Protein AF-K1TX88-F1 (afdb_monomer)

Foldseek 3Di:
DVVCLVPPLVPAQEDEDAQWEADLLLAIDGDDDDVVVCPVSCVVRVNYQYAYEYENPQDQSSLCCLLVCPVNNVVSNLVNLLVVCVVCVSHLAYEYHYHNPAACVSQVSSLVSLQSSQCSRCVSPVRHFYEYEDEQAPDQRRGLVRRNSDDCVSCVVRGPYYDYPQFQNDDPPDPDDGRRDPVSD

InterPro domains:
  IPR001223 Glycoside hydrolase family 18, catalytic domain [PS51910] (1-185)
  IPR017853 Glycoside hydrolase superfamily [SSF51445] (35-183)

Nearest PDB structures (foldseek):
  5jh8-assembly1_A  TM=8.699E-01  e=7.190E-11  Chromobacterium violaceum ATCC 12472
  4s3j-assembly2_B  TM=8.509E-01  e=2.540E-09  Bacillus cereus ATCC 10876
  4mnm-assembly1_A  TM=8.011E-01  e=1.302E-05  Cycas revoluta
  6pal-assembly1_B  TM=6.497E-01  e=3.091E-03  Bacteroides uniformis
  6pal-assembly1_A  TM=6.497E-01  e=6.463E-03  Bacteroides uniformis

Solvent-accessible surface area (backbone atoms only — not comparable to full-atom values): 10004 Å² total; per-residue (Å²): 107,71,68,53,50,74,75,44,43,95,78,42,62,63,47,71,41,60,22,29,37,46,41,50,62,16,51,70,44,83,46,77,55,59,67,80,78,42,48,70,56,50,72,72,36,76,79,38,41,40,20,50,19,41,26,34,85,58,35,36,70,27,35,48,19,35,44,68,36,45,97,48,2,31,63,40,28,54,53,39,53,51,53,53,49,68,75,43,72,85,50,43,28,36,25,40,38,68,36,50,57,43,42,54,92,38,21,70,48,42,42,50,41,43,40,52,51,37,48,53,47,39,73,76,40,69,85,45,42,38,33,36,49,40,80,43,61,82,48,90,70,36,28,86,85,54,44,18,18,65,50,68,83,73,41,58,86,40,43,78,43,73,47,67,47,68,53,61,82,18,47,99,89,51,69,92,64,58,38,58,48,76,92,77,108

pLDDT: mean 95.98, std 3.73, range [79.81, 98.94]

Secondary structure (DSSP, 8-state):
-HHHHHHHGGG-SEEEEEEEEE-TTS-EEE-SS-HHHHHHHHHH-TTSEEEEEEE-TT-HHHHHHHHTTGGGHHHHHHHHHHHHHHH-TT--EEEEE-----SGGGHHHHHHHHHHHHHHHHHH-TTSEEEEEEE-BSSTT-BTTS-TT--HHHHGGG-SEEEEE---SS-TTSSS--SS-TTT-

Sequence (185 aa):
MYQALAAYGDRLSQVGLFSFKVSRTGIITESGVAISNMLTYINRWPHIKWLLTMSNDGTNSIFAALRDNTDGAQDTFLSEIVRIMEKYPWRDGIDIDLEKGDGYSTHAASTAMFRNIYNTVKDYDSSKLMNIRLPCMNSINGSVGGENWCIYGDLNAYCDTAAIMSYGMAWAGSAPGAVSPRDWL

Mean predicted aligned error: 2.94 Å

Organism: NCBI:txid408170

Structure (mmCIF, N/CA/C/O backbone):
data_AF-K1TX88-F1
#
_entry.id   AF-K1TX88-F1
#
loop_
_atom_site.group_PDB
_atom_site.id
_atom_site.type_symbol
_atom_site.label_atom_id
_atom_site.label_alt_id
_atom_site.label_comp_id
_atom_site.label_asym_id
_atom_site.label_entity_id
_atom_site.label_seq_id
_atom_site.pdbx_PDB_ins_code
_atom_site.Cartn_x
_atom_site.Cartn_y
_atom_site.Cartn_z
_atom_site.occupancy
_atom_site.B_iso_or_equiv
_atom_site.auth_seq_id
_atom_site.auth_comp_id
_atom_site.auth_asym_id
_atom_site.auth_atom_id
_atom_site.pdbx_PDB_model_num
ATOM 1 N N . MET A 1 1 ? -1.019 1.502 -18.424 1.00 84.00 1 MET A N 1
ATOM 2 C CA . MET A 1 1 ? -1.828 0.540 -17.640 1.00 84.00 1 MET A CA 1
ATOM 3 C C . MET A 1 1 ? -2.969 -0.071 -18.455 1.00 84.00 1 MET A C 1
ATOM 5 O O . MET A 1 1 ? -2.906 -1.262 -18.710 1.00 84.00 1 MET A O 1
ATOM 9 N N . TYR A 1 2 ? -3.959 0.698 -18.927 1.00 92.25 2 TYR A N 1
ATOM 10 C CA . TYR A 1 2 ? -5.132 0.163 -19.649 1.00 92.25 2 TYR A CA 1
ATOM 11 C C . TYR A 1 2 ? -4.797 -0.751 -20.841 1.00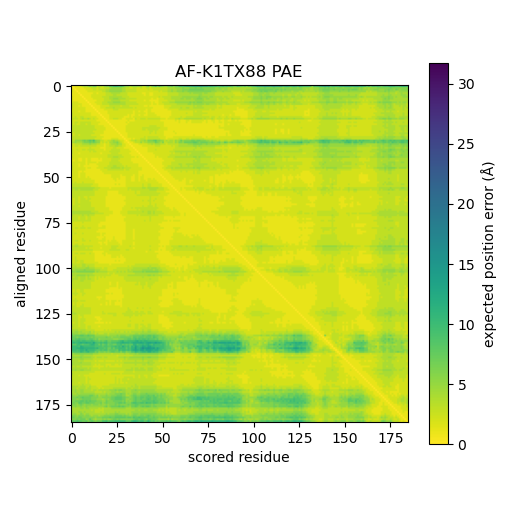 92.25 2 TYR A C 1
ATOM 13 O O . TYR A 1 2 ? -5.324 -1.852 -20.941 1.00 92.25 2 TYR A O 1
ATOM 21 N N . GLN A 1 3 ? -3.861 -0.339 -21.704 1.00 94.06 3 GLN A N 1
ATOM 22 C CA . GLN A 1 3 ? -3.401 -1.163 -22.831 1.00 94.06 3 GLN A CA 1
ATOM 23 C C . GLN A 1 3 ? -2.751 -2.477 -22.374 1.00 94.06 3 GLN A C 1
ATOM 25 O O . GLN A 1 3 ? -2.995 -3.521 -22.969 1.00 94.06 3 GLN A O 1
ATOM 30 N N . ALA A 1 4 ? -1.965 -2.441 -21.293 1.00 92.94 4 ALA A N 1
ATOM 31 C CA . ALA A 1 4 ? -1.333 -3.635 -20.740 1.00 92.94 4 ALA A CA 1
ATOM 32 C C . ALA A 1 4 ? -2.379 -4.601 -20.167 1.00 92.94 4 ALA A C 1
ATOM 34 O O . ALA A 1 4 ? -2.323 -5.789 -20.452 1.00 92.94 4 ALA A O 1
ATOM 35 N N . LEU A 1 5 ? -3.381 -4.093 -19.445 1.00 95.88 5 LEU A N 1
ATOM 36 C CA . LEU A 1 5 ? -4.495 -4.910 -18.957 1.00 95.88 5 LEU A CA 1
ATOM 37 C C . LEU A 1 5 ? -5.341 -5.476 -20.101 1.00 95.88 5 LEU A C 1
ATOM 39 O O . LEU A 1 5 ? -5.802 -6.608 -20.015 1.00 95.88 5 LEU A O 1
ATOM 43 N N . ALA A 1 6 ? -5.539 -4.726 -21.186 1.00 96.31 6 ALA A N 1
ATOM 44 C CA . ALA A 1 6 ? -6.260 -5.216 -22.358 1.00 96.31 6 ALA A CA 1
ATOM 45 C C . ALA A 1 6 ? -5.537 -6.386 -23.047 1.00 96.31 6 ALA A C 1
ATOM 47 O O . ALA A 1 6 ? -6.200 -7.310 -23.520 1.00 96.31 6 ALA A O 1
ATOM 48 N N . ALA A 1 7 ? -4.204 -6.315 -23.124 1.00 96.44 7 ALA A N 1
ATOM 49 C CA . ALA A 1 7 ? -3.375 -7.241 -23.891 1.00 96.44 7 ALA A CA 1
ATOM 50 C C . ALA A 1 7 ? -2.840 -8.431 -23.081 1.00 96.44 7 ALA A C 1
ATOM 52 O O . ALA A 1 7 ? -2.599 -9.481 -23.666 1.00 96.44 7 ALA A O 1
ATOM 53 N N . TYR A 1 8 ? -2.632 -8.261 -21.773 1.00 97.06 8 TYR A N 1
ATOM 54 C CA . TYR A 1 8 ? -1.860 -9.196 -20.945 1.00 97.06 8 TYR A CA 1
ATOM 55 C C . TYR A 1 8 ? -2.528 -9.543 -19.611 1.00 97.06 8 TYR A C 1
ATOM 57 O O . TYR A 1 8 ? -1.864 -10.069 -18.720 1.00 97.06 8 TYR A O 1
ATOM 65 N N . GLY A 1 9 ? -3.812 -9.217 -19.426 1.00 96.81 9 GLY A N 1
ATOM 66 C CA . GLY A 1 9 ? -4.506 -9.503 -18.168 1.00 96.81 9 GLY A CA 1
ATOM 67 C C . GLY A 1 9 ? -4.549 -10.993 -17.817 1.00 96.81 9 GLY A C 1
ATOM 68 O O . GLY A 1 9 ? -4.518 -11.323 -16.644 1.00 96.81 9 GLY A O 1
ATOM 69 N N . ASP A 1 10 ? -4.502 -11.882 -18.810 1.00 96.94 10 ASP A N 1
ATOM 70 C CA . ASP A 1 10 ? -4.367 -13.339 -18.658 1.00 96.94 10 ASP A CA 1
ATOM 71 C C . ASP A 1 10 ? -3.062 -13.791 -17.976 1.00 96.94 10 ASP A C 1
ATOM 73 O O . ASP A 1 10 ? -2.958 -14.935 -17.539 1.00 96.94 10 ASP A O 1
ATOM 77 N N . ARG A 1 11 ? -2.056 -12.912 -17.899 1.00 97.50 11 ARG A N 1
ATOM 78 C CA . ARG A 1 11 ? -0.732 -13.198 -17.322 1.00 97.50 11 ARG A CA 1
ATOM 79 C C . ARG A 1 11 ? -0.529 -12.587 -15.941 1.00 97.50 11 ARG A C 1
ATOM 81 O O . ARG A 1 11 ? 0.538 -12.763 -15.355 1.00 97.50 11 ARG A O 1
ATOM 88 N N . LEU A 1 12 ? -1.498 -11.821 -15.448 1.00 97.38 12 LEU A N 1
ATOM 89 C CA . LEU A 1 12 ? -1.408 -11.139 -14.163 1.00 97.38 12 LEU A CA 1
ATOM 90 C C . LEU A 1 12 ? -2.170 -11.947 -13.116 1.00 97.38 12 LEU A C 1
ATOM 92 O O . LEU A 1 12 ? -3.286 -12.387 -13.350 1.00 97.38 12 LEU A O 1
ATOM 96 N N . SER A 1 13 ? -1.576 -12.128 -11.942 1.00 97.19 13 SER A N 1
ATOM 97 C CA . SER A 1 13 ? -2.253 -12.754 -10.802 1.00 97.19 13 SER A CA 1
ATOM 98 C C . SER A 1 13 ? -2.821 -11.724 -9.831 1.00 97.19 13 SER A C 1
ATOM 100 O O . SER A 1 13 ? -3.806 -12.005 -9.157 1.00 97.19 13 SER A O 1
ATOM 102 N N . GLN A 1 14 ? -2.219 -10.534 -9.763 1.00 97.56 14 GLN A N 1
ATOM 103 C CA . GLN A 1 14 ? -2.582 -9.474 -8.828 1.00 97.56 14 GLN A CA 1
ATOM 104 C C . GLN A 1 14 ? -2.281 -8.093 -9.418 1.00 97.56 14 GLN A C 1
ATOM 106 O O . GLN A 1 14 ? -1.274 -7.912 -10.105 1.00 97.56 14 GLN A O 1
ATOM 111 N N . VAL A 1 15 ? -3.140 -7.113 -9.135 1.00 97.44 15 VAL A N 1
ATOM 112 C CA . VAL A 1 15 ? -2.972 -5.713 -9.544 1.00 97.44 15 VAL A CA 1
ATOM 113 C C . VAL A 1 15 ? -3.383 -4.786 -8.400 1.00 97.44 15 VAL A C 1
ATOM 115 O O . VAL A 1 15 ? -4.520 -4.838 -7.935 1.00 97.44 15 VAL A O 1
ATOM 118 N N . GLY A 1 16 ? -2.468 -3.906 -7.987 1.00 96.94 16 GLY A N 1
ATOM 119 C CA . GLY A 1 16 ? -2.765 -2.770 -7.112 1.00 96.94 16 GLY A CA 1
ATOM 120 C C . GLY A 1 16 ? -3.216 -1.552 -7.922 1.00 96.94 16 GLY A C 1
ATOM 121 O O . GLY A 1 16 ? -2.527 -1.124 -8.851 1.00 96.94 16 GLY A O 1
ATOM 122 N N . LEU A 1 17 ? -4.382 -1.002 -7.594 1.00 97.00 17 LEU A N 1
ATOM 123 C CA . LEU A 1 17 ? -4.939 0.193 -8.221 1.00 97.00 17 LEU A CA 1
ATOM 124 C C . LEU A 1 17 ? -4.592 1.427 -7.389 1.00 97.00 17 LEU A C 1
ATOM 126 O O . LEU A 1 17 ? -5.212 1.668 -6.355 1.00 97.00 17 LEU A O 1
ATOM 130 N N . PHE A 1 18 ? -3.628 2.222 -7.864 1.00 96.00 18 PHE A N 1
ATOM 131 C CA . PHE A 1 18 ? -3.286 3.542 -7.318 1.00 96.00 18 PHE A CA 1
ATOM 132 C C . PHE A 1 18 ? -4.422 4.542 -7.548 1.00 96.00 18 PHE A C 1
ATOM 134 O O . PHE A 1 18 ? -4.415 5.344 -8.488 1.00 96.00 18 PHE A O 1
ATOM 141 N N . SER A 1 19 ? -5.420 4.428 -6.683 1.00 95.69 19 SER A N 1
ATOM 142 C CA . SER A 1 19 ? -6.690 5.137 -6.763 1.00 95.69 19 SER A CA 1
ATOM 143 C C . SER A 1 19 ? -7.000 5.910 -5.489 1.00 95.69 19 SER A C 1
ATOM 145 O O . SER A 1 19 ? -7.995 6.625 -5.477 1.00 95.69 19 SER A O 1
ATOM 147 N N . PHE A 1 20 ? -6.201 5.788 -4.424 1.00 98.25 20 PHE A N 1
ATOM 148 C CA . PHE A 1 20 ? -6.493 6.417 -3.139 1.00 98.25 20 PHE A CA 1
ATOM 149 C C . PHE A 1 20 ? -5.274 7.111 -2.539 1.00 98.25 20 PHE A C 1
ATOM 151 O O . PHE A 1 20 ? -4.211 6.511 -2.379 1.00 98.25 20 PHE A O 1
ATOM 158 N N . LYS A 1 21 ? -5.467 8.377 -2.157 1.00 98.19 21 LYS A N 1
ATOM 159 C CA . LYS A 1 21 ? -4.483 9.182 -1.430 1.00 98.19 21 LYS A CA 1
ATOM 160 C C . LYS A 1 21 ? -4.916 9.379 0.010 1.00 98.19 21 LYS A C 1
ATOM 162 O O . LYS A 1 21 ? -6.082 9.691 0.268 1.00 98.19 21 LYS A O 1
ATOM 167 N N . VAL A 1 22 ? -3.962 9.234 0.918 1.00 98.62 22 VAL A N 1
ATOM 168 C CA . VAL A 1 22 ? -4.149 9.416 2.356 1.00 98.62 22 VAL A CA 1
ATOM 169 C C . VAL A 1 22 ? -3.703 10.820 2.748 1.00 98.62 22 VAL A C 1
ATOM 171 O O . VAL A 1 22 ? -2.616 11.264 2.381 1.00 98.62 22 VAL A O 1
ATOM 174 N N . SER A 1 23 ? -4.548 11.540 3.480 1.00 98.56 23 SER A N 1
ATOM 175 C CA . SER A 1 23 ? -4.197 12.845 4.039 1.00 98.56 23 SER A CA 1
ATOM 176 C C . SER A 1 23 ? -3.512 12.705 5.401 1.00 98.56 23 SER A C 1
ATOM 178 O O . SER A 1 23 ? -3.568 11.664 6.054 1.00 98.56 23 SER A O 1
ATOM 180 N N . ARG A 1 24 ? -2.930 13.803 5.898 1.00 98.56 24 ARG A N 1
ATOM 181 C CA . ARG A 1 24 ? -2.313 13.848 7.234 1.00 98.56 24 ARG A CA 1
ATOM 182 C C . ARG A 1 24 ? -3.302 13.577 8.375 1.00 98.56 24 ARG A C 1
ATOM 184 O O . ARG A 1 24 ? -2.881 13.168 9.445 1.00 98.56 24 ARG A O 1
ATOM 191 N N . THR A 1 25 ? -4.597 13.795 8.151 1.00 98.75 25 THR A N 1
ATOM 192 C CA . THR A 1 25 ? -5.659 13.526 9.132 1.00 98.75 25 THR A CA 1
ATOM 193 C C . THR A 1 25 ? -6.254 12.123 8.984 1.00 98.75 25 THR A C 1
ATOM 195 O O . THR A 1 25 ? -7.277 11.840 9.590 1.00 98.75 25 THR A O 1
ATOM 198 N N . GLY A 1 26 ? -5.679 11.266 8.131 1.00 98.75 26 GLY A N 1
ATOM 199 C CA . GLY A 1 26 ? -6.163 9.906 7.880 1.00 98.75 26 GLY A CA 1
ATOM 200 C C . GLY A 1 26 ? -7.310 9.783 6.879 1.00 98.75 26 GLY A C 1
ATOM 201 O O . GLY A 1 26 ? -7.734 8.672 6.584 1.00 98.75 26 GLY A O 1
ATOM 202 N N . ILE A 1 27 ? -7.800 10.888 6.309 1.00 98.81 27 ILE A N 1
ATOM 203 C CA . ILE A 1 27 ? -8.879 10.846 5.309 1.00 98.81 27 ILE A CA 1
ATOM 204 C C . ILE A 1 27 ? -8.360 10.209 4.018 1.00 98.81 27 ILE A C 1
ATOM 206 O O . ILE A 1 27 ? -7.282 10.573 3.539 1.00 98.81 27 ILE A O 1
ATOM 210 N N . ILE A 1 28 ? -9.156 9.319 3.417 1.00 98.62 28 ILE A N 1
ATOM 211 C CA . ILE A 1 28 ? -8.825 8.670 2.148 1.00 98.62 28 ILE A CA 1
ATOM 212 C C . ILE A 1 28 ? -9.687 9.250 1.025 1.00 98.62 28 ILE A C 1
ATOM 214 O O . ILE A 1 28 ? -10.908 9.077 0.982 1.00 98.62 28 ILE A O 1
ATOM 218 N N . THR A 1 29 ? -9.038 9.901 0.060 1.00 97.94 29 THR A N 1
ATOM 219 C CA . THR A 1 29 ? -9.708 10.459 -1.123 1.00 97.94 29 THR A CA 1
ATOM 220 C C . THR A 1 29 ? -9.371 9.649 -2.364 1.00 97.94 29 THR A C 1
ATOM 222 O O . THR A 1 29 ? -8.209 9.319 -2.598 1.00 97.94 29 THR A O 1
ATOM 225 N N . GLU A 1 30 ? -10.380 9.360 -3.187 1.00 96.69 30 GLU A N 1
ATOM 226 C CA . GLU A 1 30 ? -10.146 8.747 -4.492 1.00 96.69 30 GLU A CA 1
ATOM 227 C C . GLU A 1 30 ? -9.417 9.739 -5.410 1.00 96.69 30 GLU A C 1
ATOM 229 O O . GLU A 1 30 ? -9.910 10.831 -5.694 1.00 96.69 30 GLU A O 1
ATOM 234 N N . SER A 1 31 ? -8.213 9.378 -5.835 1.00 91.44 31 SER A N 1
ATOM 235 C CA . SER A 1 31 ? -7.325 10.189 -6.661 1.00 91.44 31 SER A CA 1
ATOM 236 C C . SER A 1 31 ? -6.367 9.279 -7.430 1.00 91.44 31 SER A C 1
ATOM 238 O O . SER A 1 31 ? -5.943 8.248 -6.920 1.00 91.44 31 SER A O 1
ATOM 240 N N . GLY A 1 32 ? -6.010 9.651 -8.660 1.00 88.62 32 GLY A N 1
ATOM 241 C CA . GLY A 1 32 ? -5.199 8.815 -9.548 1.00 88.62 32 GLY A CA 1
ATOM 242 C C . GLY A 1 32 ? -6.062 8.073 -10.564 1.00 88.62 32 GLY A C 1
ATOM 243 O O . GLY A 1 32 ? -6.821 8.695 -11.311 1.00 88.62 32 GLY A O 1
ATOM 244 N N . VAL A 1 33 ? -5.934 6.748 -10.636 1.00 90.50 33 VAL A N 1
ATOM 245 C CA . VAL A 1 33 ? -6.761 5.934 -11.536 1.00 90.50 33 VAL A CA 1
ATOM 246 C C . VAL A 1 33 ? -8.197 5.916 -11.015 1.00 90.50 33 VAL A C 1
ATOM 248 O O . VAL A 1 33 ? -8.460 5.357 -9.957 1.00 90.50 33 VAL A O 1
ATOM 251 N N . ALA A 1 34 ? -9.147 6.461 -11.773 1.00 93.81 34 ALA A N 1
ATOM 252 C CA . ALA A 1 34 ? -10.561 6.353 -11.418 1.00 93.81 34 ALA A CA 1
ATOM 253 C C . ALA A 1 34 ? -11.031 4.889 -11.480 1.00 93.81 34 ALA A C 1
ATOM 255 O O . ALA A 1 34 ? -10.860 4.228 -12.511 1.00 93.81 34 ALA A O 1
ATOM 256 N N . ILE A 1 35 ? -11.674 4.396 -10.416 1.00 95.56 35 ILE A N 1
ATOM 257 C CA . ILE A 1 35 ? -12.152 3.002 -10.355 1.00 95.56 35 ILE A CA 1
ATOM 258 C C . ILE A 1 35 ? -13.177 2.715 -11.458 1.00 95.56 35 ILE A C 1
ATOM 260 O O . ILE A 1 35 ? -13.179 1.631 -12.041 1.00 95.56 35 ILE A O 1
ATOM 264 N N . SER A 1 36 ? -13.999 3.703 -11.818 1.00 94.94 36 SER A N 1
ATOM 265 C CA . SER A 1 36 ? -14.976 3.595 -12.910 1.00 94.94 36 SER A CA 1
ATOM 266 C C . SER A 1 36 ? -14.340 3.194 -14.246 1.00 94.94 36 SER A C 1
ATOM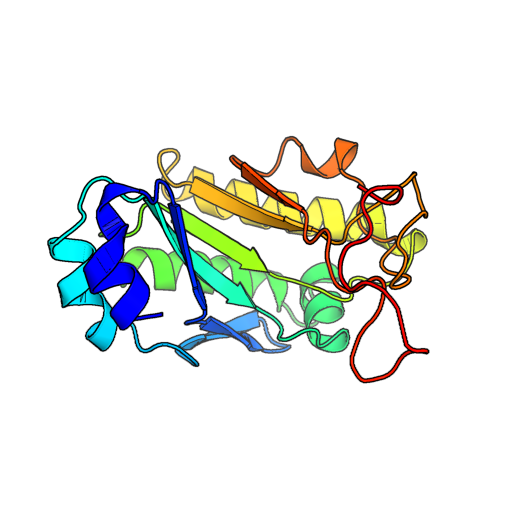 268 O O . SER A 1 36 ? -14.896 2.366 -14.965 1.00 94.94 36 SER A O 1
ATOM 270 N N . ASN A 1 37 ? -13.139 3.697 -14.548 1.00 94.69 37 ASN A N 1
ATOM 271 C CA . ASN A 1 37 ? -12.405 3.356 -15.770 1.00 94.69 37 ASN A CA 1
ATOM 272 C C . ASN A 1 37 ? -11.819 1.935 -15.735 1.00 94.69 37 ASN A C 1
ATOM 274 O O . ASN A 1 37 ? -11.433 1.396 -16.774 1.00 94.69 37 ASN A O 1
ATOM 278 N N . MET A 1 38 ? -11.738 1.328 -14.549 1.00 96.12 38 MET A N 1
ATOM 279 C CA . MET A 1 38 ? -11.171 -0.002 -14.342 1.00 96.12 38 MET A CA 1
ATOM 280 C C . MET A 1 38 ? -12.204 -1.123 -14.432 1.00 96.12 38 MET A C 1
ATOM 282 O O . MET A 1 38 ? -11.816 -2.261 -14.696 1.00 96.12 38 MET A O 1
ATOM 286 N N . LEU A 1 39 ? -13.500 -0.821 -14.282 1.00 95.31 39 LEU A N 1
ATOM 287 C CA . LEU A 1 39 ? -14.571 -1.827 -14.232 1.00 95.31 39 LEU A CA 1
ATOM 288 C C . LEU A 1 39 ? -14.576 -2.756 -15.453 1.00 95.31 39 LEU A C 1
ATOM 290 O O . LEU A 1 39 ? -14.744 -3.964 -15.307 1.00 95.31 39 LEU A O 1
ATOM 294 N N . THR A 1 40 ? -14.309 -2.224 -16.649 1.00 96.12 40 THR A N 1
ATOM 295 C CA . THR A 1 40 ? -14.198 -3.028 -17.877 1.00 96.12 40 THR A CA 1
ATOM 296 C C . THR A 1 40 ? -13.119 -4.110 -17.770 1.00 96.12 40 THR A C 1
ATOM 298 O O . THR A 1 40 ? -13.318 -5.224 -18.245 1.00 96.12 40 THR A O 1
ATOM 301 N N . TYR A 1 41 ? -11.979 -3.808 -17.141 1.00 97.00 41 TYR A N 1
ATOM 302 C CA . TYR A 1 41 ? -10.858 -4.744 -17.004 1.00 97.00 41 TYR A CA 1
ATOM 303 C C . TYR A 1 41 ? -11.053 -5.709 -15.839 1.00 97.00 41 TYR A C 1
ATOM 305 O O . TYR A 1 41 ? -10.752 -6.889 -15.988 1.00 97.00 41 TYR A O 1
ATOM 313 N N . ILE A 1 42 ? -11.610 -5.224 -14.727 1.00 96.88 42 ILE A N 1
ATOM 314 C CA . ILE A 1 42 ? -11.981 -6.047 -13.570 1.00 96.88 42 ILE A CA 1
ATOM 315 C C . ILE A 1 42 ? -12.948 -7.151 -14.005 1.00 96.88 42 ILE A C 1
ATOM 317 O O . ILE A 1 42 ? -12.695 -8.328 -13.766 1.00 96.88 42 ILE A O 1
ATOM 321 N N . ASN A 1 43 ? -14.001 -6.788 -14.743 1.00 96.44 43 ASN A N 1
ATOM 322 C CA . ASN A 1 43 ? -14.994 -7.745 -15.231 1.00 96.44 43 ASN A CA 1
ATOM 323 C C . ASN A 1 43 ? -14.430 -8.704 -16.289 1.00 96.44 43 ASN A C 1
ATOM 325 O O . ASN A 1 43 ? -14.867 -9.849 -16.384 1.00 96.44 43 ASN A O 1
ATOM 329 N N . ARG A 1 44 ? -13.468 -8.248 -17.101 1.00 97.31 44 ARG A N 1
ATOM 330 C CA . ARG A 1 44 ? -12.831 -9.081 -18.130 1.00 97.31 44 ARG A CA 1
ATOM 331 C C . ARG A 1 44 ? -11.882 -10.122 -17.536 1.00 97.31 44 ARG A C 1
ATOM 333 O O . ARG A 1 44 ? -11.747 -11.201 -18.108 1.00 97.31 44 ARG A O 1
ATOM 340 N N . TRP A 1 45 ? -11.227 -9.809 -16.419 1.00 97.75 45 TRP A N 1
ATOM 341 C CA . TRP A 1 45 ? -10.189 -10.646 -15.816 1.00 97.75 45 TRP A CA 1
ATOM 342 C C . TRP A 1 45 ? -10.528 -11.013 -14.363 1.00 97.75 45 TRP A C 1
ATOM 344 O O . TRP A 1 45 ? -9.859 -10.555 -13.435 1.00 97.75 45 TRP A O 1
ATOM 354 N N . PRO A 1 46 ? -11.537 -11.879 -14.144 1.00 96.75 46 PRO A N 1
ATOM 355 C CA . PRO A 1 46 ? -12.015 -12.228 -12.802 1.00 96.75 46 PRO A CA 1
ATOM 356 C C . PRO A 1 46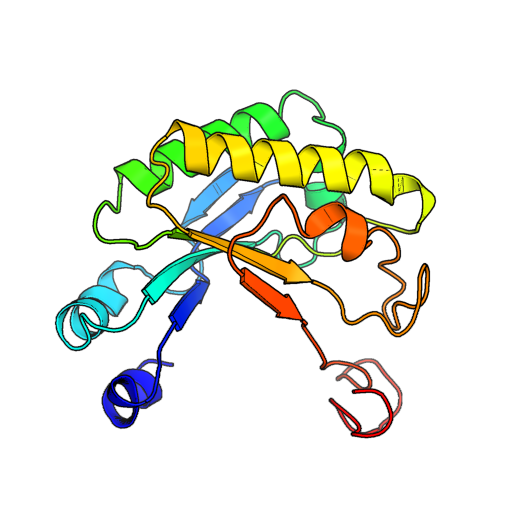 ? -11.028 -13.077 -11.985 1.00 96.75 46 PRO A C 1
ATOM 358 O O . PRO A 1 46 ? -11.251 -13.307 -10.803 1.00 96.75 46 PRO A O 1
ATOM 361 N N . HIS A 1 47 ? -9.959 -13.580 -12.609 1.00 97.62 47 HIS A N 1
ATOM 362 C CA . HIS A 1 47 ? -8.914 -14.350 -11.932 1.00 97.62 47 HIS A CA 1
ATOM 363 C C . HIS A 1 47 ? -7.847 -13.462 -11.272 1.00 97.62 47 HIS A C 1
ATOM 365 O O . HIS A 1 47 ? -7.119 -13.945 -10.407 1.00 97.62 47 HIS A O 1
ATOM 371 N N . ILE A 1 48 ? -7.736 -12.191 -11.680 1.00 98.50 48 ILE A N 1
ATOM 372 C CA . ILE A 1 48 ? -6.790 -11.240 -11.093 1.00 98.50 48 ILE A CA 1
ATOM 373 C C . ILE A 1 48 ? -7.274 -10.870 -9.694 1.00 98.50 48 ILE A C 1
ATOM 375 O O . ILE A 1 48 ? -8.434 -10.510 -9.514 1.00 98.50 48 ILE A O 1
ATOM 379 N N . LYS A 1 49 ? -6.356 -10.883 -8.727 1.00 98.50 49 LYS A N 1
ATOM 380 C CA . LYS A 1 49 ? -6.555 -10.287 -7.410 1.00 98.50 49 LYS A CA 1
ATOM 381 C C . LYS A 1 49 ? -6.436 -8.778 -7.495 1.00 98.50 49 LYS A C 1
ATOM 383 O O . LYS A 1 49 ? -5.356 -8.243 -7.744 1.00 98.50 49 LYS A O 1
ATOM 388 N N . TRP A 1 50 ? -7.545 -8.082 -7.309 1.00 98.31 50 TRP A N 1
ATOM 389 C CA . TRP A 1 50 ? -7.569 -6.631 -7.404 1.00 98.31 50 TRP A CA 1
ATOM 390 C C . TRP A 1 50 ? -7.502 -5.999 -6.022 1.00 98.31 50 TRP A C 1
ATOM 392 O O . TRP A 1 50 ? -8.389 -6.195 -5.186 1.00 98.31 50 TRP A O 1
ATOM 402 N N . LEU A 1 51 ? -6.452 -5.211 -5.806 1.00 98.56 51 LEU A N 1
ATOM 403 C CA . LEU A 1 51 ? -6.203 -4.514 -4.555 1.00 98.56 51 LEU A CA 1
ATOM 404 C C . LEU A 1 51 ? -6.376 -3.011 -4.744 1.00 98.56 51 LEU A C 1
ATOM 406 O O . LEU A 1 51 ? -5.963 -2.443 -5.756 1.00 98.56 51 LEU A O 1
ATOM 410 N N . LEU A 1 52 ? -6.984 -2.359 -3.759 1.00 98.25 52 LEU A N 1
ATOM 411 C CA . LEU A 1 52 ? -7.119 -0.907 -3.736 1.00 98.25 52 LEU A CA 1
ATOM 412 C C . LEU A 1 52 ? -5.907 -0.307 -3.026 1.00 98.25 52 LEU A C 1
ATOM 414 O O . LEU A 1 52 ? -5.748 -0.485 -1.819 1.00 98.25 52 LEU A O 1
ATOM 418 N N . THR A 1 53 ? -5.045 0.372 -3.783 1.00 98.56 53 THR A N 1
ATOM 419 C CA . THR A 1 53 ? -3.812 0.948 -3.253 1.00 98.56 53 THR A CA 1
ATOM 420 C C . THR A 1 53 ? -4.094 2.272 -2.554 1.00 98.56 53 THR A C 1
ATOM 422 O O . THR A 1 53 ? -4.663 3.183 -3.162 1.00 98.56 53 THR A O 1
ATOM 425 N N . MET A 1 54 ? -3.633 2.386 -1.311 1.00 98.31 54 MET A N 1
ATOM 426 C CA . MET A 1 54 ? -3.704 3.582 -0.474 1.00 98.31 54 MET A CA 1
ATOM 427 C C . MET A 1 54 ? -2.291 4.105 -0.236 1.00 98.31 54 MET A C 1
ATOM 429 O O . MET A 1 54 ? -1.469 3.403 0.351 1.00 98.31 54 MET A O 1
ATOM 433 N N . SER A 1 55 ? -2.016 5.324 -0.698 1.00 98.06 55 SER A N 1
ATOM 434 C CA . SER A 1 55 ? -0.669 5.897 -0.686 1.00 98.06 55 SER A CA 1
ATOM 435 C C . SER A 1 55 ? -0.610 7.251 0.015 1.00 98.06 55 SER A C 1
ATOM 437 O O . SER A 1 55 ? -1.553 8.043 -0.055 1.00 98.06 55 SER A O 1
ATOM 439 N N . ASN A 1 56 ? 0.518 7.538 0.667 1.00 98.19 56 ASN A N 1
ATOM 440 C CA . ASN A 1 56 ? 0.859 8.878 1.150 1.00 98.19 56 ASN A CA 1
ATOM 441 C C . ASN A 1 56 ? 1.719 9.682 0.153 1.00 98.19 56 ASN A C 1
ATOM 443 O O . ASN A 1 56 ? 2.242 10.735 0.524 1.00 98.19 56 ASN A O 1
ATOM 447 N N . ASP A 1 57 ? 1.902 9.184 -1.076 1.00 95.31 57 ASP A N 1
ATOM 448 C CA . ASP A 1 57 ? 2.754 9.758 -2.128 1.00 95.31 57 ASP A CA 1
ATOM 449 C C . ASP A 1 57 ? 4.177 10.107 -1.633 1.00 95.31 57 ASP A C 1
ATOM 451 O O . ASP A 1 57 ? 4.748 11.133 -2.009 1.00 95.31 57 ASP A O 1
ATOM 455 N N . GLY A 1 58 ? 4.737 9.314 -0.712 1.00 94.50 58 GLY A N 1
ATOM 456 C CA . GLY A 1 58 ? 6.051 9.594 -0.122 1.00 94.50 58 GLY A CA 1
ATOM 457 C C . GLY A 1 58 ? 6.092 10.826 0.791 1.00 94.50 58 GLY A C 1
ATOM 458 O O . GLY A 1 58 ? 7.167 11.359 1.069 1.00 94.50 58 GLY A O 1
ATOM 459 N N . THR A 1 59 ? 4.949 11.311 1.281 1.00 97.75 59 THR A N 1
ATOM 460 C CA . THR A 1 59 ? 4.902 12.435 2.224 1.00 97.75 59 THR A CA 1
ATOM 461 C C . THR A 1 59 ? 5.126 11.946 3.657 1.00 97.75 59 THR A C 1
ATOM 463 O O . THR A 1 59 ? 4.213 11.430 4.309 1.00 97.75 59 THR A O 1
ATOM 466 N N . ASN A 1 60 ? 6.335 12.169 4.180 1.00 97.75 60 ASN A N 1
ATOM 467 C CA . ASN A 1 60 ? 6.748 11.775 5.535 1.00 97.75 60 ASN A CA 1
ATOM 468 C C . ASN A 1 60 ? 5.789 12.251 6.641 1.00 97.75 60 ASN A C 1
ATOM 470 O O . ASN A 1 60 ? 5.421 11.475 7.515 1.00 97.75 60 ASN A O 1
ATOM 474 N N . SER A 1 61 ? 5.326 13.504 6.586 1.00 98.56 61 SER A N 1
ATOM 475 C CA . SER A 1 61 ? 4.457 14.064 7.632 1.00 98.56 61 SER A CA 1
ATOM 476 C C . SER A 1 61 ? 3.076 13.404 7.709 1.00 98.56 61 SER A C 1
ATOM 478 O O . SER A 1 61 ? 2.432 13.480 8.755 1.00 98.56 61 SER A O 1
ATOM 480 N N . ILE A 1 62 ? 2.628 12.751 6.628 1.00 98.81 62 ILE A N 1
ATOM 481 C CA . ILE A 1 62 ? 1.423 11.916 6.622 1.00 98.81 62 ILE A CA 1
ATOM 482 C C . ILE A 1 62 ? 1.729 10.585 7.306 1.00 98.81 62 ILE A C 1
ATOM 484 O O . ILE A 1 62 ? 1.010 10.217 8.229 1.00 98.81 62 ILE A O 1
ATOM 488 N N . PHE A 1 63 ? 2.821 9.909 6.925 1.00 98.69 63 PHE A N 1
ATOM 489 C CA . PHE A 1 63 ? 3.240 8.662 7.575 1.00 98.69 63 PHE A CA 1
ATOM 490 C C . PHE A 1 63 ? 3.384 8.861 9.085 1.00 98.69 63 PHE A C 1
ATOM 492 O O . PHE A 1 63 ? 2.809 8.104 9.860 1.00 98.69 63 PHE A O 1
ATOM 499 N N . ALA A 1 64 ? 4.111 9.898 9.509 1.00 98.69 64 ALA A N 1
ATOM 500 C CA . ALA A 1 64 ? 4.330 10.200 10.919 1.00 98.69 64 ALA A CA 1
ATOM 501 C C . ALA A 1 64 ? 3.010 10.443 11.667 1.00 98.69 64 ALA A C 1
ATOM 503 O O . ALA A 1 64 ? 2.813 9.890 12.744 1.00 98.69 64 ALA A O 1
ATOM 504 N N . ALA A 1 65 ? 2.070 11.194 11.080 1.00 98.88 65 ALA A N 1
ATOM 505 C CA . ALA A 1 65 ? 0.770 11.434 11.705 1.00 98.88 65 ALA A CA 1
ATOM 506 C C . ALA A 1 65 ? -0.041 10.142 11.891 1.00 98.88 65 ALA A C 1
ATOM 508 O O . ALA A 1 65 ? -0.639 9.953 12.949 1.00 98.88 65 ALA A O 1
ATOM 509 N N . LEU A 1 66 ? -0.022 9.239 10.903 1.00 98.88 66 LEU A N 1
ATOM 510 C CA . LEU A 1 66 ? -0.660 7.926 11.016 1.00 98.88 66 LEU A CA 1
ATOM 511 C C . LEU A 1 66 ? 0.049 7.044 12.047 1.00 98.88 66 LEU A C 1
ATOM 513 O O . LEU A 1 66 ? -0.611 6.447 12.889 1.00 98.88 66 LEU A O 1
ATOM 517 N N . ARG A 1 67 ? 1.383 6.976 12.020 1.0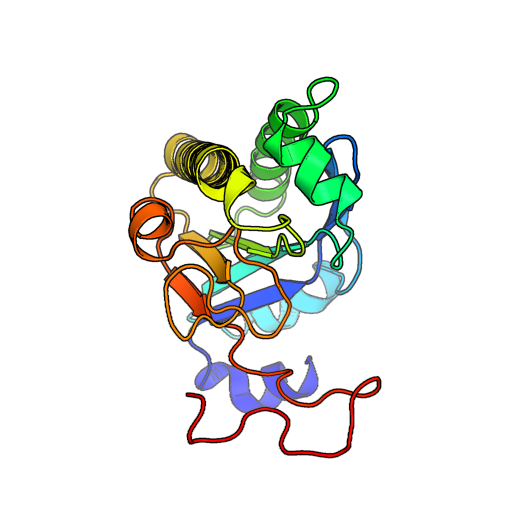0 98.75 67 ARG A N 1
ATOM 518 C CA . ARG A 1 67 ? 2.190 6.165 12.945 1.00 98.75 67 ARG A CA 1
ATOM 519 C C . ARG A 1 67 ? 1.956 6.578 14.394 1.00 98.75 67 ARG A C 1
ATOM 521 O O . ARG A 1 67 ? 1.723 5.724 15.244 1.00 98.75 67 ARG A O 1
ATOM 528 N N . ASP A 1 68 ? 1.990 7.882 14.644 1.00 98.62 68 ASP A N 1
ATOM 529 C CA . ASP A 1 68 ? 1.933 8.466 15.984 1.00 98.62 68 ASP A CA 1
ATOM 530 C C . ASP A 1 68 ? 0.486 8.762 16.430 1.00 98.62 68 ASP A C 1
ATOM 532 O O . ASP A 1 68 ? 0.271 9.334 17.496 1.00 98.62 68 ASP A O 1
ATOM 536 N N . ASN A 1 69 ? -0.505 8.394 15.605 1.00 98.69 69 ASN A N 1
ATOM 537 C CA . ASN A 1 69 ? -1.930 8.700 15.768 1.00 98.69 69 ASN A CA 1
ATOM 538 C C . ASN A 1 69 ? -2.200 10.172 16.146 1.00 98.69 69 ASN A C 1
ATOM 540 O O . ASN A 1 69 ? -2.999 10.478 17.033 1.00 98.69 69 ASN A O 1
ATOM 544 N N . THR A 1 70 ? -1.504 11.099 15.484 1.00 98.75 70 THR A N 1
ATOM 545 C CA . THR A 1 70 ? -1.636 12.538 15.750 1.00 98.75 70 THR A CA 1
ATOM 546 C C . THR A 1 70 ? -3.078 12.974 15.513 1.00 98.75 70 THR A C 1
ATOM 548 O O . THR A 1 70 ? -3.607 12.760 14.425 1.00 98.75 70 THR A O 1
ATOM 551 N N . ASP A 1 71 ? -3.710 13.568 16.526 1.00 98.50 71 ASP A N 1
ATOM 552 C CA . ASP A 1 71 ? -5.098 14.047 16.477 1.00 98.50 71 ASP A CA 1
ATOM 553 C C . ASP A 1 71 ? -6.122 12.986 15.998 1.00 98.50 71 ASP A C 1
ATOM 555 O O . ASP A 1 71 ? -7.145 13.330 15.408 1.00 98.50 71 ASP A O 1
ATOM 559 N N . GLY A 1 72 ? -5.858 11.690 16.228 1.00 98.75 72 GLY A N 1
ATOM 560 C CA . GLY A 1 72 ? -6.741 10.594 15.794 1.00 98.75 72 GLY A CA 1
ATOM 561 C C . GLY A 1 72 ? -6.612 10.216 14.310 1.00 98.75 72 GLY A C 1
ATOM 562 O O . GLY A 1 72 ? -7.523 9.610 13.735 1.00 98.75 72 GLY A O 1
ATOM 563 N N . ALA A 1 73 ? -5.509 10.589 13.650 1.00 98.94 73 ALA A N 1
ATOM 564 C CA . ALA A 1 73 ? -5.297 10.311 12.230 1.00 98.94 73 ALA A CA 1
ATOM 565 C C . ALA A 1 73 ? -5.264 8.809 11.895 1.00 98.94 73 ALA A C 1
ATOM 567 O O . ALA A 1 73 ? -5.776 8.414 10.848 1.00 98.94 73 ALA A O 1
ATOM 568 N N . GLN A 1 74 ? -4.704 7.959 12.763 1.00 98.88 74 GLN A N 1
ATOM 569 C CA . GLN A 1 74 ? -4.723 6.509 12.553 1.00 98.88 74 GLN A CA 1
ATOM 570 C C . GLN A 1 74 ? -6.150 5.979 12.660 1.00 98.88 74 GLN A C 1
ATOM 572 O O . GLN A 1 74 ? -6.593 5.268 11.767 1.00 98.88 74 GLN A O 1
ATOM 577 N N . ASP A 1 75 ? -6.890 6.380 13.694 1.00 98.88 75 ASP A N 1
ATOM 578 C CA . ASP A 1 75 ? -8.274 5.936 13.906 1.00 98.88 75 ASP A CA 1
ATOM 579 C C . ASP A 1 75 ? -9.162 6.300 12.707 1.00 98.88 75 ASP A C 1
ATOM 581 O O . ASP A 1 75 ? -9.916 5.470 12.190 1.00 98.88 75 ASP A O 1
ATOM 585 N N . THR A 1 76 ? -8.995 7.523 12.194 1.00 98.94 76 THR A N 1
ATOM 586 C CA . THR A 1 76 ? -9.665 7.976 10.970 1.00 98.94 76 THR A CA 1
ATOM 587 C C . THR A 1 76 ? -9.271 7.103 9.780 1.00 98.94 76 THR A C 1
ATOM 589 O O . THR A 1 76 ? -10.148 6.584 9.091 1.00 98.94 76 THR A O 1
ATOM 592 N N . PHE A 1 77 ? -7.976 6.868 9.564 1.00 98.94 77 PHE A N 1
ATOM 593 C CA . PHE A 1 77 ? -7.486 6.045 8.457 1.00 98.94 77 PHE A CA 1
A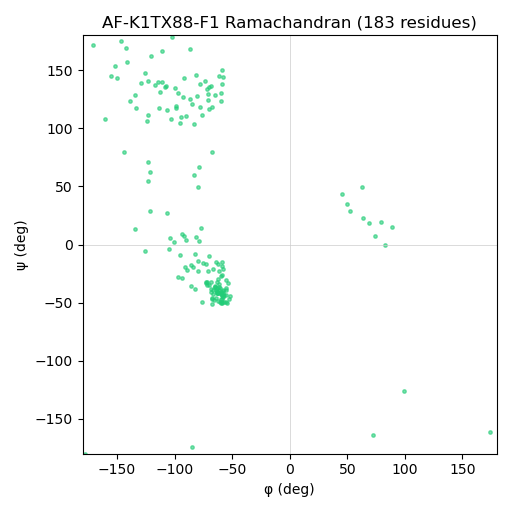TOM 594 C C . PHE A 1 77 ? -8.020 4.607 8.486 1.00 98.94 77 PHE A C 1
ATOM 596 O O . PHE A 1 77 ? -8.452 4.092 7.454 1.00 98.94 77 PHE A O 1
ATOM 603 N N . LEU A 1 78 ? -8.063 3.977 9.662 1.00 98.94 78 LEU A N 1
ATOM 604 C CA . LEU A 1 78 ? -8.619 2.633 9.836 1.00 98.94 78 LEU A CA 1
ATOM 605 C C . LEU A 1 78 ? -10.120 2.597 9.508 1.00 98.94 78 LEU A C 1
ATOM 607 O O . LEU A 1 78 ? -10.578 1.699 8.799 1.00 98.94 78 LEU A O 1
ATOM 611 N N . SER A 1 79 ? -10.886 3.604 9.939 1.00 98.88 79 SER A N 1
ATOM 612 C CA . SER A 1 79 ? -12.308 3.712 9.580 1.00 98.88 79 SER A CA 1
ATOM 613 C C . SER A 1 79 ? -12.522 3.930 8.073 1.00 98.88 79 SER A C 1
ATOM 615 O O . SER A 1 79 ? -13.427 3.350 7.469 1.00 98.88 79 SER A O 1
ATOM 617 N N . GLU A 1 80 ? -11.643 4.700 7.431 1.00 98.88 80 GLU A N 1
ATOM 618 C CA . GLU A 1 80 ? -11.695 4.974 5.997 1.00 98.88 80 GLU A CA 1
ATOM 619 C C . GLU A 1 80 ? -11.344 3.736 5.161 1.00 98.88 80 GLU A C 1
ATOM 621 O O . GLU A 1 80 ? -11.957 3.520 4.113 1.00 98.88 80 GLU A O 1
ATOM 626 N N . ILE A 1 81 ? -10.422 2.883 5.629 1.00 98.81 81 ILE A N 1
ATOM 627 C CA . ILE A 1 81 ? -10.143 1.572 5.022 1.00 98.81 81 ILE A CA 1
ATOM 628 C C . ILE A 1 81 ? -11.433 0.749 4.931 1.00 98.81 81 ILE A C 1
ATOM 630 O O . ILE A 1 81 ? -11.775 0.256 3.851 1.00 98.81 81 ILE A O 1
ATOM 634 N N . VAL A 1 82 ? -12.181 0.651 6.034 1.00 98.75 82 VAL A N 1
ATOM 635 C CA . VAL A 1 82 ? -13.463 -0.067 6.074 1.00 98.75 82 VAL A CA 1
ATOM 636 C C . VAL A 1 82 ? -14.470 0.576 5.121 1.00 98.75 82 VAL A C 1
ATOM 638 O O . VAL A 1 82 ? -15.014 -0.119 4.262 1.00 98.75 82 VAL A O 1
ATOM 641 N N . ARG A 1 83 ? -14.639 1.905 5.166 1.00 98.69 83 ARG A N 1
ATOM 642 C CA . ARG A 1 83 ? -15.547 2.638 4.263 1.00 98.69 83 ARG A CA 1
ATOM 643 C C . ARG A 1 83 ? -15.243 2.376 2.784 1.00 98.69 83 ARG A C 1
ATOM 645 O O . ARG A 1 83 ? -16.155 2.205 1.972 1.00 98.69 83 ARG A O 1
ATOM 652 N N . ILE A 1 84 ? -13.966 2.367 2.397 1.00 98.38 84 ILE A N 1
ATOM 653 C CA . ILE A 1 84 ? -13.545 2.089 1.016 1.00 98.38 84 ILE A CA 1
ATOM 654 C C . ILE A 1 84 ? -13.815 0.631 0.644 1.00 98.38 84 ILE A C 1
ATOM 656 O O . ILE A 1 84 ? -14.303 0.362 -0.457 1.00 98.38 84 ILE A O 1
ATOM 660 N N . MET A 1 85 ? -13.553 -0.307 1.554 1.00 98.12 85 MET A N 1
ATOM 661 C CA . MET A 1 85 ? -13.870 -1.710 1.328 1.00 98.12 85 MET A CA 1
ATOM 662 C C . MET A 1 85 ? -15.379 -1.934 1.163 1.00 98.12 85 MET A C 1
ATOM 664 O O . MET A 1 85 ? -15.770 -2.665 0.256 1.00 98.12 85 MET A O 1
ATOM 668 N N . GLU A 1 86 ? -16.228 -1.296 1.964 1.00 98.38 86 GLU A N 1
ATOM 669 C CA . GLU A 1 86 ? -17.688 -1.357 1.814 1.00 98.38 86 GLU A CA 1
ATOM 670 C C . GLU A 1 86 ? -18.165 -0.762 0.487 1.00 98.38 86 GLU A C 1
ATOM 672 O O . GLU A 1 86 ? -19.035 -1.332 -0.172 1.00 98.38 86 GLU A O 1
ATOM 677 N N . LYS A 1 87 ? -17.566 0.356 0.055 1.00 97.81 87 LYS A N 1
ATOM 678 C CA . LYS A 1 87 ? -17.903 1.015 -1.215 1.00 97.81 87 LYS A CA 1
ATOM 679 C C . LYS A 1 87 ? -17.607 0.134 -2.435 1.00 97.81 87 LYS A C 1
ATOM 681 O O . LYS A 1 87 ? -18.301 0.240 -3.446 1.00 97.81 87 LYS A O 1
ATOM 686 N N . TYR A 1 88 ? -16.585 -0.719 -2.366 1.00 97.38 88 TYR A N 1
ATOM 687 C CA . TYR A 1 88 ? -16.080 -1.470 -3.518 1.00 97.38 88 TYR A CA 1
ATOM 688 C C . TYR A 1 88 ? -16.083 -2.987 -3.319 1.00 97.38 88 TYR A C 1
ATOM 690 O O . TYR A 1 88 ? -15.061 -3.609 -3.565 1.00 97.38 88 TYR A O 1
ATOM 698 N N . PRO A 1 89 ? -17.203 -3.644 -2.971 1.00 96.06 89 PRO A N 1
ATOM 699 C CA . PRO A 1 89 ? -17.228 -5.013 -2.436 1.00 96.06 89 PRO A CA 1
ATOM 700 C C . PRO A 1 89 ? -16.611 -6.105 -3.336 1.00 96.06 89 PRO A C 1
ATOM 702 O O . PRO A 1 89 ? -16.301 -7.193 -2.854 1.00 96.06 89 PRO A O 1
ATOM 705 N N . TRP A 1 90 ? -16.392 -5.821 -4.620 1.00 95.62 90 TRP A N 1
ATOM 706 C CA . TRP A 1 90 ? -15.724 -6.701 -5.578 1.00 95.62 90 TRP A CA 1
ATOM 707 C C . TRP A 1 90 ? -14.211 -6.860 -5.336 1.00 95.62 90 TRP A C 1
ATOM 709 O O . TRP A 1 90 ? -13.652 -7.856 -5.781 1.00 95.62 90 TRP A O 1
ATOM 719 N N . ARG A 1 91 ? -13.542 -5.916 -4.647 1.00 97.12 91 ARG A N 1
ATOM 720 C CA . ARG A 1 91 ? -12.096 -6.007 -4.355 1.00 97.12 91 ARG A CA 1
ATOM 721 C C . ARG A 1 91 ? -11.749 -7.280 -3.588 1.00 97.12 91 ARG A C 1
ATOM 723 O O . ARG A 1 91 ? -12.480 -7.680 -2.666 1.00 97.12 91 ARG A O 1
ATOM 730 N N . ASP A 1 92 ? -10.583 -7.834 -3.897 1.00 98.50 92 ASP A N 1
ATOM 731 C CA . ASP A 1 92 ? -9.982 -8.930 -3.140 1.00 98.50 92 ASP A CA 1
ATOM 732 C C . ASP A 1 92 ? -9.297 -8.430 -1.865 1.00 98.50 92 ASP A C 1
ATOM 734 O O . ASP A 1 92 ? -9.152 -9.193 -0.916 1.00 98.50 92 ASP A O 1
ATOM 738 N N . GLY A 1 93 ? -8.911 -7.153 -1.808 1.00 98.44 93 GLY A N 1
ATOM 739 C CA . GLY A 1 93 ? -8.224 -6.596 -0.651 1.00 98.44 93 GLY A CA 1
ATOM 740 C C . GLY A 1 93 ? -7.736 -5.165 -0.839 1.00 98.44 93 GLY A C 1
ATOM 741 O O . GLY A 1 93 ? -8.188 -4.443 -1.735 1.00 98.44 93 GLY A O 1
ATOM 742 N N . ILE A 1 94 ? -6.793 -4.771 0.010 1.00 98.69 94 ILE A N 1
ATOM 743 C CA . ILE A 1 94 ? -6.117 -3.475 -0.037 1.00 98.69 94 ILE A CA 1
ATOM 744 C C . ILE A 1 94 ? -4.613 -3.650 -0.214 1.00 98.69 94 ILE A C 1
ATOM 746 O O . ILE A 1 94 ? -4.045 -4.716 0.025 1.00 98.69 94 ILE A O 1
ATOM 750 N N . ASP A 1 95 ? -3.976 -2.572 -0.637 1.00 98.75 95 ASP A N 1
ATOM 751 C CA . ASP A 1 95 ? -2.540 -2.496 -0.833 1.00 98.75 95 ASP A CA 1
ATOM 752 C C . ASP A 1 95 ? -2.017 -1.207 -0.194 1.00 98.75 95 ASP A C 1
ATOM 754 O O . ASP A 1 95 ? -2.447 -0.107 -0.542 1.00 98.75 95 ASP A O 1
ATOM 758 N N . ILE A 1 96 ? -1.151 -1.343 0.804 1.00 98.69 96 ILE A N 1
ATOM 759 C CA . ILE A 1 96 ? -0.674 -0.225 1.614 1.00 98.69 96 ILE A CA 1
ATOM 760 C C . ILE A 1 96 ? 0.684 0.224 1.109 1.00 98.69 96 ILE A C 1
ATOM 762 O O . ILE A 1 96 ? 1.665 -0.515 1.187 1.00 98.69 96 ILE A O 1
ATOM 766 N N . ASP A 1 97 ? 0.726 1.466 0.648 1.00 98.38 97 ASP A N 1
ATOM 767 C CA . ASP A 1 97 ? 1.907 2.115 0.095 1.00 98.38 97 ASP A CA 1
ATOM 768 C C . ASP A 1 97 ? 2.240 3.377 0.889 1.00 98.38 97 ASP A C 1
ATOM 770 O O . ASP A 1 97 ? 2.130 4.509 0.411 1.00 98.38 97 ASP A O 1
ATOM 774 N N . LEU A 1 98 ? 2.541 3.162 2.170 1.00 98.25 98 LEU A N 1
ATOM 775 C CA . LEU A 1 98 ? 2.976 4.209 3.082 1.00 98.25 98 LEU A CA 1
ATOM 776 C C . LEU A 1 98 ? 4.504 4.220 3.107 1.00 98.25 98 LEU A C 1
ATOM 778 O O . LEU A 1 98 ? 5.133 3.313 3.647 1.00 98.25 98 LEU A O 1
ATOM 782 N N . GLU A 1 99 ? 5.089 5.267 2.539 1.00 96.69 99 GLU A N 1
ATOM 783 C CA . GLU A 1 99 ? 6.535 5.458 2.415 1.00 96.69 99 GLU A CA 1
ATOM 784 C C . GLU A 1 99 ? 7.028 6.607 3.311 1.00 96.69 99 GLU A C 1
ATOM 786 O O . GLU A 1 99 ? 6.252 7.434 3.797 1.00 96.69 99 GLU A O 1
ATOM 791 N N . LYS A 1 100 ? 8.344 6.701 3.497 1.00 95.56 100 LYS A N 1
ATOM 792 C CA . LYS A 1 100 ? 9.045 7.691 4.329 1.00 95.56 100 LYS A CA 1
ATOM 793 C C . LYS A 1 100 ? 8.703 7.613 5.816 1.00 95.56 100 LYS A C 1
ATOM 795 O O . LYS A 1 100 ? 8.469 8.640 6.443 1.00 95.56 100 LYS A O 1
ATOM 800 N N . GLY A 1 101 ? 8.756 6.425 6.412 1.00 95.25 101 GLY A N 1
ATOM 801 C CA . GLY A 1 101 ? 8.502 6.212 7.846 1.00 95.25 101 GLY A CA 1
ATOM 802 C C . GLY A 1 101 ? 9.625 6.590 8.824 1.00 95.25 101 GLY A C 1
ATOM 803 O O . GLY A 1 101 ? 9.542 6.222 9.996 1.00 95.25 101 GLY A O 1
ATOM 804 N N . ASP A 1 102 ? 10.633 7.346 8.373 1.00 94.88 102 ASP A N 1
ATOM 805 C CA . ASP A 1 102 ? 11.870 7.720 9.087 1.00 94.88 102 ASP A CA 1
ATOM 806 C C . ASP A 1 102 ? 12.891 6.573 9.263 1.00 94.88 102 ASP A C 1
ATOM 808 O O . ASP A 1 102 ? 12.894 5.581 8.530 1.00 94.88 102 ASP A O 1
ATOM 812 N N . GLY A 1 103 ? 13.845 6.767 10.177 1.00 95.25 103 GLY A N 1
ATOM 813 C CA . GLY A 1 103 ? 14.921 5.826 10.468 1.00 95.25 103 GLY A CA 1
ATOM 814 C C . GLY A 1 103 ? 14.531 4.736 11.468 1.00 95.25 103 GLY A C 1
ATOM 815 O O . GLY A 1 103 ? 13.400 4.645 11.929 1.00 95.25 103 GLY A O 1
ATOM 816 N N . TYR A 1 104 ? 15.514 3.927 11.864 1.00 95.69 104 TYR A N 1
ATOM 817 C CA . TYR A 1 104 ? 15.304 2.751 12.712 1.00 95.69 104 TYR A CA 1
ATOM 818 C C . TYR A 1 104 ? 14.558 3.035 14.023 1.00 95.69 104 TYR A C 1
ATOM 820 O O . TYR A 1 104 ? 13.776 2.204 14.461 1.00 95.69 104 TYR A O 1
ATOM 828 N N . SER A 1 105 ? 14.725 4.208 14.640 1.00 96.38 105 SER A N 1
ATOM 829 C CA . SER A 1 105 ? 14.076 4.539 15.920 1.00 96.38 105 SER A CA 1
ATOM 830 C C . SER A 1 105 ? 12.544 4.484 15.895 1.00 96.38 105 SER A C 1
ATOM 832 O O . SER A 1 105 ? 11.928 4.399 16.953 1.00 96.38 105 SER A O 1
ATOM 834 N N . THR A 1 106 ? 11.919 4.527 14.717 1.00 97.25 106 THR A N 1
ATOM 835 C CA . THR A 1 106 ? 10.459 4.519 14.550 1.00 97.25 106 THR A CA 1
ATOM 836 C C . THR A 1 106 ? 9.910 3.140 14.178 1.00 97.25 106 THR A C 1
ATOM 838 O O . THR A 1 106 ? 8.695 3.004 13.995 1.00 97.25 106 THR A O 1
ATOM 841 N N . HIS A 1 107 ? 10.760 2.105 14.089 1.00 96.88 107 HIS A N 1
ATOM 842 C CA . HIS A 1 107 ? 10.357 0.789 13.585 1.00 96.88 107 HIS A CA 1
ATOM 843 C C . HIS A 1 107 ? 9.223 0.166 14.406 1.00 96.88 107 HIS A C 1
ATOM 845 O O . HIS A 1 107 ? 8.211 -0.235 13.845 1.00 96.88 107 HIS A O 1
ATOM 851 N N . ALA A 1 108 ? 9.324 0.174 15.739 1.00 98.19 108 ALA A N 1
ATOM 852 C CA . ALA A 1 108 ? 8.335 -0.460 16.609 1.00 98.19 108 ALA A CA 1
ATOM 853 C C . ALA A 1 108 ? 6.943 0.185 16.489 1.00 98.19 108 ALA A C 1
ATOM 855 O O . ALA A 1 108 ? 5.933 -0.517 16.420 1.00 98.19 108 ALA A O 1
ATOM 856 N N . ALA A 1 109 ? 6.886 1.519 16.420 1.00 98.50 109 ALA A N 1
ATOM 857 C CA . ALA A 1 109 ? 5.636 2.252 16.226 1.00 98.50 109 ALA A CA 1
ATOM 858 C C . ALA A 1 109 ? 5.062 2.025 14.817 1.00 98.50 109 ALA A C 1
ATOM 860 O O . ALA A 1 109 ? 3.858 1.835 14.660 1.00 98.50 109 ALA A O 1
ATOM 861 N N . SER A 1 110 ? 5.926 1.962 13.800 1.00 98.25 110 SER A N 1
ATOM 862 C CA . SER A 1 110 ? 5.520 1.652 12.425 1.00 98.25 110 SER A CA 1
ATOM 863 C C . SER A 1 110 ? 4.950 0.233 12.323 1.00 98.25 110 SER A C 1
ATOM 865 O O . SER A 1 110 ? 3.857 0.049 11.796 1.00 98.25 110 SER A O 1
ATOM 867 N N . THR A 1 111 ? 5.609 -0.765 12.918 1.00 98.56 111 THR A N 1
ATOM 868 C CA . THR A 1 111 ? 5.097 -2.140 13.025 1.00 98.56 111 THR A CA 1
ATOM 869 C C . THR A 1 111 ? 3.738 -2.182 13.723 1.00 98.56 111 THR A C 1
ATOM 871 O O . THR A 1 111 ? 2.831 -2.871 13.259 1.00 98.56 111 THR A O 1
ATOM 874 N N . ALA A 1 112 ? 3.560 -1.432 14.816 1.00 98.81 112 ALA A N 1
ATOM 875 C CA . ALA A 1 112 ? 2.277 -1.358 15.509 1.00 98.81 112 ALA A CA 1
ATOM 876 C C . ALA A 1 112 ? 1.166 -0.773 14.618 1.00 98.81 112 ALA A C 1
ATOM 878 O O . ALA A 1 112 ? 0.067 -1.323 14.597 1.00 98.81 112 ALA A O 1
ATOM 879 N N . MET A 1 113 ? 1.459 0.277 13.844 1.00 98.81 113 MET A N 1
ATOM 880 C CA . MET A 1 113 ? 0.529 0.831 12.855 1.00 98.81 113 MET A CA 1
ATOM 881 C C . MET A 1 113 ? 0.131 -0.222 11.809 1.00 98.81 113 MET A C 1
ATOM 883 O O . MET A 1 113 ? -1.059 -0.432 11.587 1.00 98.81 113 MET A O 1
ATOM 887 N N . PHE A 1 114 ? 1.090 -0.935 11.209 1.00 98.81 114 PHE A N 1
ATOM 888 C CA . PHE A 1 114 ? 0.795 -1.980 10.217 1.00 98.81 114 PHE A CA 1
ATOM 889 C C . PHE A 1 114 ? 0.000 -3.154 10.796 1.00 98.81 114 PHE A C 1
ATOM 891 O O . PHE A 1 114 ? -0.925 -3.636 10.145 1.00 98.81 114 PHE A O 1
ATOM 898 N N . ARG A 1 115 ? 0.274 -3.560 12.041 1.00 98.88 115 ARG A N 1
ATOM 899 C CA . ARG A 1 115 ? -0.566 -4.527 12.764 1.00 98.88 115 ARG A CA 1
ATOM 900 C C . ARG A 1 115 ? -2.008 -4.043 12.891 1.00 98.88 115 ARG A C 1
ATOM 902 O O . ARG A 1 115 ? -2.927 -4.825 12.674 1.00 98.88 115 ARG A O 1
ATOM 909 N N . ASN A 1 116 ? -2.215 -2.779 13.252 1.00 98.94 116 ASN A N 1
ATOM 910 C CA . ASN A 1 116 ? -3.558 -2.228 13.432 1.00 98.94 116 ASN A CA 1
ATOM 911 C C . ASN A 1 116 ? -4.323 -2.171 12.100 1.00 98.94 116 ASN A C 1
ATOM 913 O O . ASN A 1 116 ? -5.503 -2.519 12.058 1.00 98.94 116 ASN A O 1
ATOM 917 N N . ILE A 1 117 ? -3.640 -1.813 11.008 1.00 98.88 117 ILE A N 1
ATOM 918 C CA . ILE A 1 117 ? -4.192 -1.876 9.647 1.00 98.88 117 ILE A CA 1
ATOM 919 C C . ILE A 1 117 ? -4.589 -3.317 9.303 1.00 98.88 117 ILE A C 1
ATOM 921 O O . ILE A 1 117 ? -5.723 -3.554 8.892 1.00 98.88 117 ILE A O 1
ATOM 925 N N . TYR A 1 118 ? -3.689 -4.280 9.517 1.00 98.88 118 TYR A N 1
ATOM 926 C CA . TYR A 1 118 ? -3.946 -5.690 9.230 1.00 98.88 118 TYR A CA 1
ATOM 927 C C . TYR A 1 118 ? -5.145 -6.225 10.003 1.00 98.88 118 TYR A C 1
ATOM 929 O O . TYR A 1 118 ? -6.070 -6.763 9.398 1.00 98.88 118 TYR A O 1
ATOM 937 N N . ASN A 1 119 ? -5.186 -5.999 11.316 1.00 98.88 119 ASN A N 1
ATOM 938 C CA . ASN A 1 119 ? -6.315 -6.407 12.144 1.00 98.88 119 ASN A CA 1
ATOM 939 C C . ASN A 1 119 ? -7.615 -5.746 11.675 1.00 98.88 119 ASN A C 1
ATOM 941 O O . ASN A 1 119 ? -8.607 -6.437 11.522 1.00 98.88 119 ASN A O 1
ATOM 945 N N . THR A 1 120 ? -7.599 -4.457 11.320 1.00 98.88 120 THR A N 1
ATOM 946 C CA . THR A 1 120 ? -8.786 -3.768 10.778 1.00 98.88 120 THR A CA 1
ATOM 947 C C . THR A 1 120 ? -9.320 -4.446 9.513 1.00 98.88 120 THR A C 1
ATOM 949 O O . THR A 1 120 ? -10.529 -4.619 9.366 1.00 98.88 120 THR A O 1
ATOM 952 N N . VAL A 1 121 ? -8.435 -4.868 8.601 1.00 98.81 121 VAL A N 1
ATOM 953 C CA . VAL A 1 121 ? -8.834 -5.605 7.392 1.00 98.81 121 VAL A CA 1
ATOM 954 C C . VAL A 1 121 ? -9.416 -6.970 7.750 1.00 98.81 121 VAL A C 1
ATOM 956 O O . VAL A 1 121 ? -10.484 -7.326 7.251 1.00 98.81 121 VAL A O 1
ATOM 959 N N . LYS A 1 122 ? -8.737 -7.726 8.619 1.00 98.75 122 LYS A N 1
ATOM 960 C CA . LYS A 1 122 ? -9.137 -9.094 8.976 1.00 98.75 122 LYS A CA 1
ATOM 961 C C . LYS A 1 122 ? -10.386 -9.160 9.851 1.00 98.75 122 LYS A C 1
ATOM 963 O O . LYS A 1 122 ? -11.163 -10.098 9.697 1.00 98.75 122 LYS A O 1
ATOM 968 N N . ASP A 1 123 ? -10.593 -8.171 10.711 1.00 98.75 123 ASP A N 1
ATOM 969 C CA . ASP A 1 123 ? -11.781 -8.042 11.556 1.00 98.75 123 ASP A CA 1
ATOM 970 C C . ASP A 1 123 ? -13.009 -7.649 10.727 1.00 98.75 123 ASP A C 1
ATOM 972 O O . ASP A 1 123 ? -14.113 -8.114 11.004 1.00 98.75 123 ASP A O 1
ATOM 976 N N . TYR A 1 124 ? -12.824 -6.831 9.684 1.00 98.50 124 TYR A N 1
ATOM 977 C CA . TYR A 1 124 ? -13.891 -6.513 8.737 1.00 98.50 124 TYR A CA 1
ATOM 978 C C . TYR A 1 124 ? -14.292 -7.735 7.895 1.00 98.50 124 TYR A C 1
ATOM 980 O O . TYR A 1 124 ? -15.474 -8.060 7.794 1.00 98.50 124 TYR A O 1
ATOM 988 N N . ASP A 1 125 ? -13.316 -8.408 7.280 1.00 98.50 125 ASP A N 1
ATOM 989 C CA . ASP A 1 125 ? -13.519 -9.641 6.518 1.00 98.50 125 ASP A CA 1
ATOM 990 C C . ASP A 1 125 ? -12.181 -10.380 6.386 1.00 98.50 125 ASP A C 1
ATOM 992 O O . ASP A 1 125 ? -11.291 -9.983 5.630 1.00 98.50 125 ASP A O 1
ATOM 996 N N . SER A 1 126 ? -12.050 -11.496 7.102 1.00 98.25 126 SER A N 1
ATOM 997 C CA . SER A 1 126 ? -10.811 -12.276 7.168 1.00 98.25 126 SER A CA 1
ATOM 998 C C . SER A 1 126 ? -10.387 -12.892 5.831 1.00 98.25 126 SER A C 1
ATOM 1000 O O . SER A 1 126 ? -9.227 -13.284 5.686 1.00 98.25 126 SER A O 1
ATOM 1002 N N . SER A 1 127 ? -11.282 -12.935 4.836 1.00 98.19 127 SER A N 1
ATOM 1003 C CA . SER A 1 127 ? -10.957 -13.363 3.474 1.00 98.19 127 SER A CA 1
ATOM 1004 C C . SER A 1 127 ? -10.263 -12.280 2.638 1.00 98.19 127 SER A C 1
ATOM 1006 O O . SER A 1 127 ? -9.719 -12.594 1.575 1.00 98.19 127 SER A O 1
ATOM 1008 N N . LYS A 1 128 ? -10.269 -11.013 3.082 1.00 98.50 128 LYS A N 1
ATOM 1009 C CA . LYS A 1 128 ? -9.659 -9.898 2.347 1.00 98.50 128 LYS A CA 1
ATOM 1010 C C . LYS A 1 128 ? -8.152 -9.885 2.496 1.00 98.50 128 LYS A C 1
ATOM 1012 O O . LYS A 1 128 ? -7.621 -10.084 3.584 1.00 98.50 128 LYS A O 1
ATOM 1017 N N . LEU A 1 129 ? -7.473 -9.621 1.387 1.00 98.56 129 LEU A N 1
ATOM 1018 C CA . LEU A 1 129 ? -6.021 -9.537 1.329 1.00 98.56 129 LEU A CA 1
ATOM 1019 C C . LEU A 1 129 ? -5.525 -8.167 1.804 1.00 98.56 129 LEU A C 1
ATOM 1021 O O . LEU A 1 129 ? -6.140 -7.133 1.537 1.00 98.56 129 LEU A O 1
ATOM 1025 N N . MET A 1 130 ? -4.364 -8.159 2.442 1.00 98.38 130 MET A N 1
ATOM 1026 C CA . MET A 1 130 ? -3.560 -6.977 2.698 1.00 98.38 130 MET A CA 1
ATOM 1027 C C . MET A 1 130 ? -2.170 -7.187 2.105 1.00 98.38 130 MET A C 1
ATOM 1029 O O . MET A 1 130 ? -1.382 -7.998 2.599 1.00 98.38 130 MET A O 1
ATOM 1033 N N . ASN A 1 131 ? -1.870 -6.424 1.054 1.00 98.75 131 ASN A N 1
ATOM 1034 C CA . ASN A 1 131 ? -0.511 -6.275 0.551 1.00 98.75 131 ASN A CA 1
ATOM 1035 C C . ASN A 1 131 ? 0.166 -5.070 1.212 1.00 98.75 131 ASN A C 1
ATOM 1037 O O . ASN A 1 131 ? -0.479 -4.043 1.422 1.00 98.75 131 ASN A O 1
ATOM 1041 N N . ILE A 1 132 ? 1.463 -5.173 1.496 1.00 98.31 132 ILE A N 1
ATOM 1042 C CA . ILE A 1 132 ? 2.279 -4.019 1.891 1.00 98.31 132 ILE A CA 1
ATOM 1043 C C . ILE A 1 132 ? 3.368 -3.778 0.849 1.00 98.31 132 ILE A C 1
ATOM 1045 O O . ILE A 1 132 ? 4.023 -4.719 0.397 1.00 98.31 132 ILE A O 1
ATOM 1049 N N . ARG A 1 133 ? 3.604 -2.515 0.491 1.00 97.44 133 ARG A N 1
ATOM 1050 C CA . ARG A 1 133 ? 4.791 -2.102 -0.259 1.00 97.44 133 ARG A CA 1
ATOM 1051 C C . ARG A 1 133 ? 5.891 -1.677 0.691 1.00 97.44 133 ARG A C 1
ATOM 1053 O O . ARG A 1 133 ? 5.669 -0.853 1.573 1.00 97.44 133 ARG A O 1
ATOM 1060 N N . LEU A 1 134 ? 7.067 -2.270 0.530 1.00 95.81 134 LEU A N 1
ATOM 1061 C CA . LEU A 1 134 ? 8.183 -2.076 1.447 1.00 95.81 134 LEU A CA 1
ATOM 1062 C C . LEU A 1 134 ? 9.410 -1.550 0.699 1.00 95.81 134 LEU A C 1
ATOM 1064 O O . LEU A 1 134 ? 9.683 -2.015 -0.415 1.00 95.81 134 LEU A O 1
ATOM 1068 N N . PRO A 1 135 ? 10.174 -0.619 1.298 1.00 93.88 135 PRO A N 1
ATOM 1069 C CA . PRO A 1 135 ? 11.461 -0.222 0.749 1.00 93.88 135 PRO A CA 1
ATOM 1070 C C . PRO A 1 135 ? 12.395 -1.432 0.724 1.00 93.88 135 PRO A C 1
ATOM 1072 O O . PRO A 1 135 ? 12.358 -2.273 1.617 1.00 93.88 135 PRO A O 1
ATOM 1075 N N . CYS A 1 136 ? 13.247 -1.521 -0.294 1.00 91.88 136 CYS A N 1
ATOM 1076 C CA . CYS A 1 136 ? 14.209 -2.609 -0.388 1.00 91.88 136 CYS A CA 1
ATOM 1077 C C . CYS A 1 136 ? 15.319 -2.470 0.666 1.00 91.88 136 CYS A C 1
ATOM 1079 O O . CYS A 1 136 ? 16.026 -1.459 0.720 1.00 91.88 136 CYS A O 1
ATOM 1081 N N . MET A 1 137 ? 15.483 -3.519 1.475 1.00 90.94 137 MET A N 1
ATOM 1082 C CA . MET A 1 137 ? 16.445 -3.607 2.574 1.00 90.94 137 MET A CA 1
ATOM 1083 C C . MET A 1 137 ? 17.514 -4.658 2.258 1.00 90.94 137 MET A C 1
ATOM 1085 O O . MET A 1 137 ? 17.170 -5.790 1.929 1.00 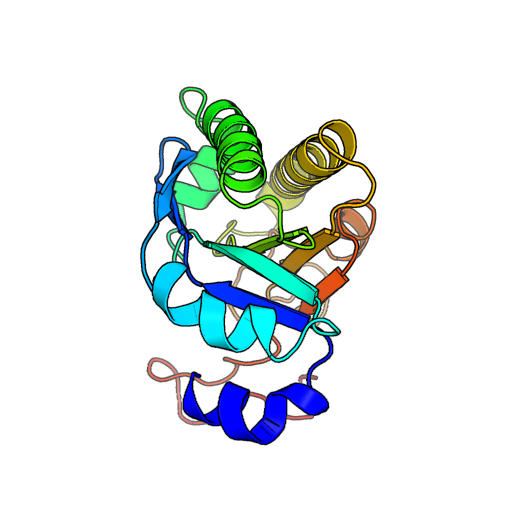90.94 137 MET A O 1
ATOM 1089 N N . ASN A 1 138 ? 18.801 -4.330 2.422 1.00 88.12 138 ASN A N 1
ATOM 1090 C CA . ASN A 1 138 ? 19.894 -5.318 2.320 1.00 88.12 138 ASN A CA 1
ATOM 1091 C C . ASN A 1 138 ? 20.334 -5.891 3.686 1.00 88.12 138 ASN A C 1
ATOM 1093 O O . ASN A 1 138 ? 21.146 -6.810 3.759 1.00 88.12 138 ASN A O 1
ATOM 1097 N N . SER A 1 139 ? 19.835 -5.305 4.774 1.00 89.19 139 SER A N 1
ATOM 1098 C CA . SER A 1 139 ? 20.100 -5.651 6.171 1.00 89.19 139 SER A CA 1
ATOM 1099 C C . SER A 1 139 ? 19.146 -4.857 7.073 1.00 89.19 139 SER A C 1
ATOM 1101 O O . SER A 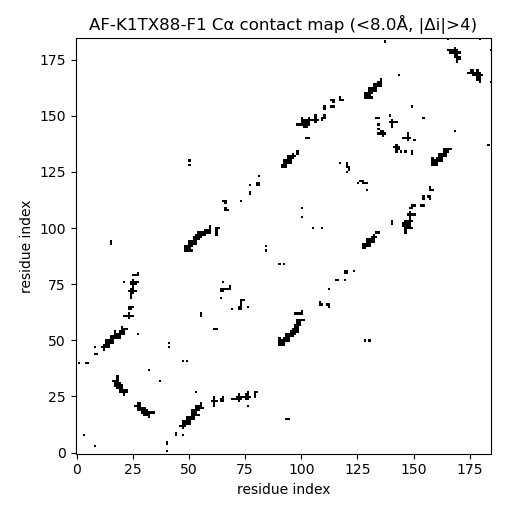1 139 ? 18.443 -3.952 6.610 1.00 89.19 139 SER A O 1
ATOM 1103 N N . ILE A 1 140 ? 19.121 -5.161 8.374 1.00 87.88 140 ILE A N 1
ATOM 1104 C CA . ILE A 1 140 ? 18.494 -4.267 9.358 1.00 87.88 140 ILE A CA 1
ATOM 1105 C C . ILE A 1 140 ? 19.210 -2.914 9.302 1.00 87.88 140 ILE A C 1
ATOM 1107 O O . ILE A 1 140 ? 20.435 -2.868 9.377 1.00 87.88 140 ILE A O 1
ATOM 1111 N N . ASN A 1 141 ? 18.442 -1.823 9.193 1.00 87.00 141 ASN A N 1
ATOM 1112 C CA . ASN A 1 141 ? 18.964 -0.461 9.017 1.00 87.00 141 ASN A CA 1
ATOM 1113 C C . ASN A 1 141 ? 19.743 -0.253 7.691 1.00 87.00 141 ASN A C 1
ATOM 1115 O O . ASN A 1 141 ? 20.563 0.658 7.585 1.00 87.00 141 ASN A O 1
ATOM 1119 N N . GLY A 1 142 ? 19.480 -1.101 6.689 1.00 86.06 142 GLY A N 1
ATOM 1120 C CA . GLY A 1 142 ? 20.169 -1.141 5.397 1.00 86.06 142 GLY A CA 1
ATOM 1121 C C . GLY A 1 142 ? 19.378 -0.600 4.200 1.00 86.06 142 GLY A C 1
ATOM 1122 O O . GLY A 1 142 ? 19.591 -1.060 3.078 1.00 86.06 142 GLY A O 1
ATOM 1123 N N . SER A 1 143 ? 18.437 0.328 4.404 1.00 87.25 143 SER A N 1
ATOM 1124 C CA . SER A 1 143 ? 17.713 0.970 3.297 1.00 87.25 143 SER A CA 1
ATOM 1125 C C . SER A 1 143 ? 18.629 1.926 2.530 1.00 87.25 143 SER A C 1
ATOM 1127 O O . SER A 1 143 ? 19.167 2.868 3.113 1.00 87.25 143 SER A O 1
ATOM 1129 N N . VAL A 1 144 ? 18.675 1.806 1.199 1.00 81.50 144 VAL A N 1
ATOM 1130 C CA . VAL A 1 144 ? 19.351 2.787 0.321 1.00 81.50 144 VAL A CA 1
ATOM 1131 C C . VAL A 1 144 ? 18.737 4.185 0.477 1.00 81.50 144 VAL A C 1
ATOM 1133 O O . VAL A 1 144 ? 19.453 5.178 0.556 1.00 81.50 144 VAL A O 1
ATOM 1136 N N . GLY A 1 145 ? 17.405 4.267 0.588 1.00 79.81 145 GLY A N 1
ATOM 1137 C CA . GLY A 1 145 ? 16.664 5.525 0.742 1.00 79.81 145 GLY A CA 1
ATOM 1138 C C . GLY A 1 145 ? 16.603 6.094 2.167 1.00 79.81 145 GLY A C 1
ATOM 1139 O O . GLY A 1 145 ? 15.872 7.057 2.387 1.00 79.81 145 GLY A O 1
ATOM 1140 N N . GLY A 1 146 ? 17.314 5.497 3.135 1.00 83.50 146 GLY A N 1
ATOM 1141 C CA . GLY A 1 146 ? 17.288 5.911 4.547 1.00 83.50 146 GLY A CA 1
ATOM 1142 C C . GLY A 1 146 ? 16.019 5.545 5.333 1.00 83.50 146 GLY A C 1
ATOM 1143 O O . GLY A 1 146 ? 15.875 5.946 6.486 1.00 83.50 146 GLY A O 1
ATOM 1144 N N . GLU A 1 147 ? 15.111 4.769 4.742 1.00 87.62 147 GLU A N 1
ATOM 1145 C CA . GLU A 1 147 ? 13.829 4.349 5.321 1.00 87.62 147 GLU A CA 1
ATOM 1146 C C . GLU A 1 147 ? 13.971 3.132 6.240 1.00 87.62 147 GLU A C 1
ATOM 1148 O O . GLU A 1 147 ? 13.399 2.065 6.031 1.00 87.62 147 GLU A O 1
ATOM 1153 N N . ASN A 1 148 ? 14.773 3.303 7.285 1.00 93.88 148 ASN A N 1
ATOM 1154 C CA . ASN A 1 148 ? 15.145 2.221 8.191 1.00 93.88 148 ASN A CA 1
ATOM 1155 C C . ASN A 1 148 ? 14.070 1.866 9.231 1.00 93.88 148 ASN A C 1
ATOM 1157 O O . ASN A 1 148 ? 14.297 0.984 10.057 1.00 93.88 148 ASN A O 1
ATOM 1161 N N . TRP A 1 149 ? 12.906 2.517 9.177 1.00 95.19 149 TRP A N 1
ATOM 1162 C CA . TRP A 1 149 ? 11.703 2.144 9.923 1.00 95.19 149 TRP A CA 1
ATOM 1163 C C . TRP A 1 149 ? 11.217 0.719 9.608 1.00 95.19 149 TRP A C 1
ATOM 1165 O O . TRP A 1 149 ? 10.534 0.101 10.423 1.00 95.19 149 TRP A O 1
ATOM 1175 N N . CYS A 1 150 ? 11.531 0.201 8.418 1.00 95.19 150 CYS A N 1
ATOM 1176 C CA . CYS A 1 150 ? 11.019 -1.072 7.932 1.00 95.19 150 CYS A CA 1
ATOM 1177 C C . CYS A 1 150 ? 11.855 -2.259 8.433 1.00 95.19 150 CYS A C 1
ATOM 1179 O O . CYS A 1 150 ? 13.042 -2.369 8.123 1.00 95.19 150 CYS A O 1
ATOM 1181 N N . ILE A 1 151 ? 11.219 -3.193 9.150 1.00 95.12 151 ILE A N 1
ATOM 1182 C CA . ILE A 1 151 ? 11.816 -4.469 9.565 1.00 95.12 151 ILE A CA 1
ATOM 1183 C C . ILE A 1 151 ? 10.931 -5.607 9.057 1.00 95.12 151 ILE A C 1
ATOM 1185 O O . ILE A 1 151 ? 9.850 -5.849 9.587 1.00 95.12 151 ILE A O 1
ATOM 1189 N N . TYR A 1 152 ? 11.384 -6.328 8.026 1.00 95.69 152 TYR A N 1
ATOM 1190 C CA . TYR A 1 15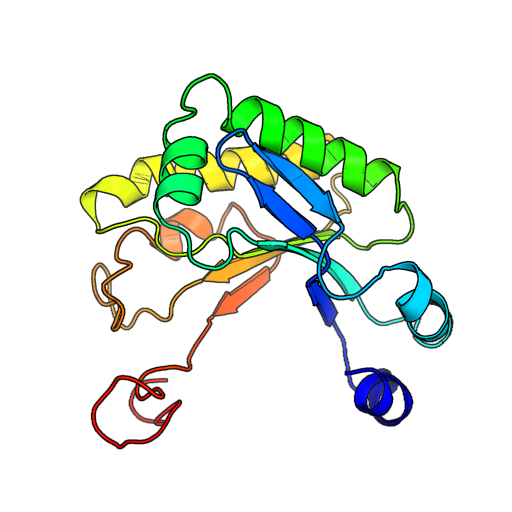2 ? 10.566 -7.363 7.375 1.00 95.69 152 TYR A CA 1
ATOM 1191 C C . TYR A 1 152 ? 10.110 -8.457 8.343 1.00 95.69 152 TYR A C 1
ATOM 1193 O O . TYR A 1 152 ? 8.963 -8.885 8.283 1.00 95.69 152 TYR A O 1
ATOM 1201 N N . GLY A 1 153 ? 10.990 -8.882 9.257 1.00 95.88 153 GLY A N 1
ATOM 1202 C CA . GLY A 1 153 ? 10.656 -9.896 10.260 1.00 95.88 153 GLY A CA 1
ATOM 1203 C C . GLY A 1 153 ? 9.503 -9.474 11.173 1.00 95.88 153 GLY A C 1
ATOM 1204 O O . GLY A 1 153 ? 8.638 -10.292 11.474 1.00 95.88 153 GLY A O 1
ATOM 1205 N N . ASP A 1 154 ? 9.449 -8.191 11.540 1.00 96.44 154 ASP A N 1
ATOM 1206 C CA . ASP A 1 154 ? 8.397 -7.631 12.393 1.00 96.44 154 ASP A CA 1
ATOM 1207 C C . ASP A 1 154 ? 7.061 -7.506 11.640 1.00 96.44 154 ASP A C 1
ATOM 1209 O O . ASP A 1 154 ? 5.994 -7.663 12.233 1.00 96.44 154 ASP A O 1
ATOM 1213 N N . LEU A 1 155 ? 7.116 -7.229 10.333 1.00 97.19 155 LEU A N 1
ATOM 1214 C CA . LEU A 1 155 ? 5.943 -7.024 9.475 1.00 97.19 155 LEU A CA 1
ATOM 1215 C C . LEU A 1 155 ? 5.366 -8.324 8.901 1.00 97.19 155 LEU A C 1
ATOM 1217 O O . LEU A 1 155 ? 4.211 -8.332 8.489 1.00 97.19 155 LEU A O 1
ATOM 1221 N N . ASN A 1 156 ? 6.126 -9.424 8.910 1.00 97.25 156 ASN A N 1
ATOM 1222 C CA . ASN A 1 156 ? 5.747 -10.702 8.295 1.00 97.25 156 ASN A CA 1
ATOM 1223 C C . ASN A 1 156 ? 4.399 -11.260 8.790 1.00 97.25 156 ASN A C 1
ATOM 1225 O O . ASN A 1 156 ? 3.697 -11.931 8.043 1.00 97.25 156 ASN A O 1
ATOM 1229 N N . ALA A 1 157 ? 4.025 -10.986 10.043 1.00 97.75 157 ALA A N 1
ATOM 1230 C CA . ALA A 1 157 ? 2.749 -11.430 10.611 1.00 97.75 157 ALA A CA 1
ATOM 1231 C C . ALA A 1 157 ? 1.553 -10.525 10.251 1.00 97.75 157 ALA A C 1
ATOM 1233 O O . ALA A 1 157 ? 0.418 -10.863 10.580 1.00 97.75 157 ALA A O 1
ATOM 1234 N N . TYR A 1 158 ? 1.800 -9.373 9.622 1.00 98.25 158 TYR A N 1
ATOM 1235 C CA . TYR A 1 158 ? 0.817 -8.307 9.409 1.00 98.25 158 TYR A CA 1
ATOM 1236 C C . TYR A 1 158 ? 0.605 -7.987 7.923 1.00 98.25 158 TYR A C 1
ATOM 1238 O O . TYR A 1 158 ? 0.260 -6.864 7.563 1.00 98.25 158 TYR A O 1
ATOM 1246 N N . CYS A 1 159 ? 0.801 -8.976 7.052 1.00 98.06 159 CYS A N 1
ATOM 1247 C CA . CYS A 1 159 ? 0.459 -8.920 5.634 1.00 98.06 159 CYS A CA 1
ATOM 1248 C C . CYS A 1 159 ? 0.157 -10.320 5.091 1.00 98.06 159 CYS A C 1
ATOM 1250 O O . CYS A 1 159 ? 0.703 -11.304 5.583 1.00 98.06 159 CYS A O 1
ATOM 1252 N N . ASP A 1 160 ? -0.653 -10.407 4.037 1.00 98.44 160 ASP A N 1
ATOM 1253 C CA . ASP A 1 160 ? -0.798 -11.643 3.255 1.00 98.44 160 ASP A CA 1
ATOM 1254 C C . ASP A 1 160 ? 0.284 -11.743 2.175 1.00 98.44 160 ASP A C 1
ATOM 1256 O O . ASP A 1 160 ? 0.783 -12.825 1.868 1.00 98.44 160 ASP A O 1
ATOM 1260 N N . THR A 1 161 ? 0.651 -10.599 1.595 1.00 98.06 161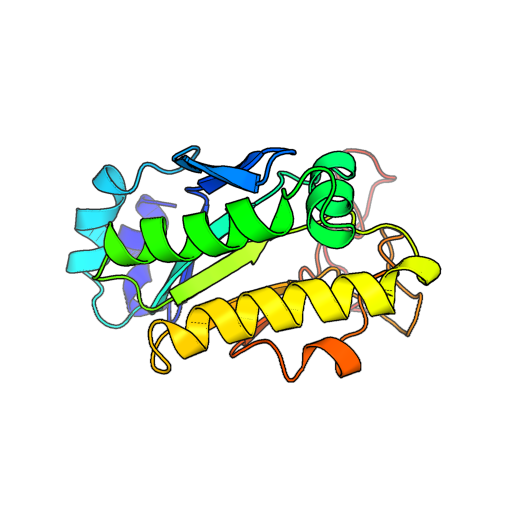 THR A N 1
ATOM 1261 C CA . THR A 1 161 ? 1.725 -10.476 0.608 1.00 98.06 161 THR A CA 1
ATOM 1262 C C . THR A 1 161 ? 2.511 -9.188 0.831 1.00 98.06 161 THR A C 1
ATOM 1264 O O . THR A 1 161 ? 2.002 -8.213 1.385 1.00 98.06 161 THR A O 1
ATOM 1267 N N . ALA A 1 162 ? 3.754 -9.161 0.359 1.00 97.56 162 ALA A N 1
ATOM 1268 C CA . ALA A 1 162 ? 4.560 -7.951 0.336 1.00 97.56 162 ALA A CA 1
ATOM 1269 C C . ALA A 1 162 ? 5.148 -7.731 -1.059 1.00 97.56 162 ALA A C 1
ATOM 1271 O O . ALA A 1 162 ? 5.618 -8.669 -1.706 1.00 97.56 162 ALA A O 1
ATOM 1272 N N . ALA A 1 163 ? 5.149 -6.478 -1.504 1.00 96.94 163 ALA A N 1
ATOM 1273 C CA . ALA A 1 163 ? 5.869 -6.033 -2.684 1.00 96.94 163 ALA A CA 1
ATOM 1274 C C . ALA A 1 163 ? 7.127 -5.291 -2.231 1.00 96.94 163 ALA A C 1
ATOM 1276 O O . ALA A 1 163 ? 7.053 -4.170 -1.726 1.00 96.94 163 ALA A O 1
ATOM 1277 N N . ILE A 1 164 ? 8.288 -5.918 -2.412 1.00 95.75 164 ILE A N 1
ATOM 1278 C CA . ILE A 1 164 ? 9.563 -5.254 -2.153 1.00 95.75 164 ILE A CA 1
ATOM 1279 C C . ILE A 1 164 ? 9.865 -4.329 -3.329 1.00 95.75 164 ILE A C 1
ATOM 1281 O O . ILE A 1 164 ? 10.005 -4.788 -4.463 1.00 95.75 164 ILE A O 1
ATOM 1285 N N . MET A 1 165 ? 9.967 -3.028 -3.064 1.00 94.88 165 MET A N 1
ATOM 1286 C CA . MET A 1 165 ? 10.258 -2.001 -4.065 1.00 94.88 165 MET A CA 1
ATOM 1287 C C . MET A 1 165 ? 11.750 -1.990 -4.390 1.00 94.88 165 MET A C 1
ATOM 1289 O O . MET A 1 165 ? 12.489 -1.064 -4.064 1.00 94.88 165 MET A O 1
ATOM 1293 N N . SER A 1 166 ? 12.212 -3.072 -5.007 1.00 93.88 166 SER A N 1
ATOM 1294 C CA . SER A 1 166 ? 13.608 -3.320 -5.352 1.00 93.88 166 SER A CA 1
ATOM 1295 C C . SER A 1 166 ? 14.033 -2.582 -6.627 1.00 93.88 166 SER A C 1
ATOM 1297 O O . SER A 1 166 ? 14.627 -3.125 -7.556 1.00 93.88 166 SER A O 1
ATOM 1299 N N . TYR A 1 167 ? 13.724 -1.290 -6.668 1.00 92.94 167 TYR A N 1
ATOM 1300 C CA . TYR A 1 167 ? 14.108 -0.329 -7.696 1.00 92.94 167 TYR A CA 1
ATOM 1301 C C . TYR A 1 167 ? 14.430 1.021 -7.042 1.00 92.94 167 TYR A C 1
ATOM 1303 O O . TYR A 1 167 ? 14.158 1.239 -5.867 1.00 92.94 167 TYR A O 1
ATOM 1311 N N . GLY A 1 168 ? 15.016 1.944 -7.805 1.00 89.94 168 GLY A N 1
ATOM 1312 C CA . GLY A 1 168 ? 15.365 3.280 -7.314 1.00 89.94 168 GLY A CA 1
ATOM 1313 C C . GLY A 1 168 ? 16.755 3.382 -6.682 1.00 89.94 168 GLY A C 1
ATOM 1314 O O . GLY A 1 168 ? 17.046 4.393 -6.048 1.00 89.94 168 GLY A O 1
ATOM 1315 N N . MET A 1 169 ? 17.629 2.389 -6.894 1.00 90.75 169 MET A N 1
ATOM 1316 C CA . MET A 1 169 ? 19.051 2.482 -6.528 1.00 90.75 169 MET A CA 1
ATOM 1317 C C . MET A 1 169 ? 19.720 3.672 -7.234 1.00 90.75 169 MET A C 1
ATOM 1319 O O . MET A 1 169 ? 20.420 4.467 -6.610 1.00 90.75 169 MET A O 1
ATOM 1323 N N . ALA A 1 170 ? 19.438 3.829 -8.529 1.00 92.50 170 ALA A N 1
ATOM 1324 C CA . ALA A 1 170 ? 19.629 5.074 -9.261 1.00 92.50 170 ALA A CA 1
ATOM 1325 C C . ALA A 1 170 ? 18.268 5.625 -9.707 1.00 92.50 170 ALA A C 1
ATOM 1327 O O . ALA A 1 170 ? 17.389 4.872 -10.137 1.00 92.50 170 ALA A O 1
ATOM 1328 N N . TRP A 1 171 ? 18.091 6.940 -9.621 1.00 91.25 171 TRP A N 1
ATOM 1329 C CA . TRP A 1 171 ? 16.853 7.642 -9.958 1.00 91.25 171 TRP A CA 1
ATOM 1330 C C . TRP A 1 171 ? 17.158 9.024 -10.547 1.00 91.25 171 TRP A C 1
ATOM 1332 O O . TRP A 1 171 ? 18.307 9.452 -10.604 1.00 91.25 171 TRP A O 1
ATOM 1342 N N . ALA A 1 172 ? 16.127 9.742 -11.003 1.00 91.50 172 ALA A N 1
ATOM 1343 C CA . ALA A 1 172 ? 16.293 11.008 -11.728 1.00 91.50 172 ALA A CA 1
ATOM 1344 C C . ALA A 1 172 ? 17.063 12.102 -10.953 1.00 91.50 172 ALA A C 1
ATOM 1346 O O . ALA A 1 172 ? 17.583 13.024 -11.574 1.00 91.50 172 ALA A O 1
ATOM 1347 N N . GLY A 1 173 ? 17.133 12.007 -9.620 1.00 89.56 173 GLY A N 1
ATOM 1348 C CA . GLY A 1 173 ? 17.873 12.926 -8.752 1.00 89.56 173 GLY A CA 1
ATOM 1349 C C . GLY A 1 173 ? 19.198 12.387 -8.199 1.00 89.56 173 GLY A C 1
ATOM 1350 O O . GLY A 1 173 ? 19.806 13.064 -7.374 1.00 89.56 173 GLY A O 1
ATOM 1351 N N . SER A 1 174 ? 19.655 11.195 -8.602 1.00 90.44 174 SER A N 1
ATOM 1352 C CA . SER A 1 174 ? 20.946 10.629 -8.179 1.00 90.44 174 SER A CA 1
ATOM 1353 C C . SER A 1 174 ? 22.025 10.760 -9.258 1.00 90.44 174 SER A C 1
ATOM 1355 O O . SER A 1 174 ? 21.776 11.211 -10.375 1.00 90.44 174 SER A O 1
ATOM 1357 N N . ALA A 1 175 ? 23.239 10.293 -8.948 1.00 92.88 175 ALA A N 1
ATOM 1358 C CA . ALA A 1 175 ? 24.223 9.994 -9.985 1.00 92.88 175 ALA A CA 1
ATOM 1359 C C . ALA A 1 175 ? 23.670 8.936 -10.973 1.00 92.88 175 ALA A C 1
ATOM 1361 O O . ALA A 1 175 ? 22.872 8.084 -10.557 1.00 92.88 175 ALA A O 1
ATOM 1362 N N . PRO A 1 176 ? 24.082 8.958 -12.257 1.00 95.44 176 PRO A N 1
ATOM 1363 C CA . PRO A 1 176 ? 23.676 7.949 -13.232 1.00 95.44 176 PRO A CA 1
ATOM 1364 C C . PRO A 1 176 ? 24.079 6.532 -12.810 1.00 95.44 176 PRO A C 1
ATOM 1366 O O . PRO A 1 176 ? 25.202 6.302 -12.364 1.00 95.44 176 PRO A O 1
ATOM 1369 N N . GLY A 1 177 ? 23.177 5.572 -13.005 1.00 94.50 177 GLY A N 1
ATOM 1370 C CA . GLY A 1 177 ? 23.398 4.171 -12.663 1.00 94.50 177 GLY A CA 1
ATOM 1371 C C . GLY A 1 177 ? 22.214 3.292 -13.055 1.00 94.50 177 GLY A C 1
ATOM 1372 O O . GLY A 1 177 ? 21.219 3.769 -13.604 1.00 94.50 177 GLY A O 1
ATOM 1373 N N . ALA A 1 178 ? 22.319 1.993 -12.782 1.00 95.00 178 ALA A N 1
ATOM 1374 C CA . ALA A 1 178 ? 21.208 1.072 -12.979 1.00 95.00 178 ALA A CA 1
ATOM 1375 C C . ALA A 1 178 ? 20.103 1.328 -11.941 1.00 95.00 178 ALA A C 1
ATOM 1377 O O . ALA A 1 178 ? 20.375 1.464 -10.751 1.00 95.00 178 ALA A O 1
ATOM 1378 N N . VAL A 1 179 ? 18.846 1.354 -12.393 1.00 94.50 179 VAL A N 1
ATOM 1379 C CA . VAL A 1 179 ? 17.675 1.589 -11.526 1.00 94.50 179 VAL A CA 1
ATOM 1380 C C . VAL A 1 179 ? 17.482 0.459 -10.508 1.00 94.50 179 VAL A C 1
ATOM 1382 O O . VAL A 1 179 ? 17.075 0.707 -9.376 1.00 94.50 179 VAL A O 1
ATOM 1385 N N . SER A 1 180 ? 17.780 -0.776 -10.909 1.00 94.56 180 SER A N 1
ATOM 1386 C CA . SER A 1 180 ? 17.660 -1.993 -10.101 1.00 94.56 180 SER A CA 1
ATOM 1387 C C . SER A 1 180 ? 18.816 -2.936 -10.472 1.00 94.56 180 SER A C 1
ATOM 1389 O O . SER A 1 180 ? 18.672 -3.779 -11.363 1.00 94.56 180 SER A O 1
ATOM 1391 N N . PRO A 1 181 ? 20.029 -2.706 -9.936 1.00 93.00 181 PRO A N 1
ATOM 1392 C CA . PRO A 1 181 ? 21.185 -3.524 -10.269 1.00 93.00 181 PRO A CA 1
ATOM 1393 C C . PRO A 1 181 ? 21.082 -4.899 -9.604 1.00 93.00 181 PRO A C 1
ATOM 1395 O O . PRO A 1 181 ? 20.645 -5.028 -8.465 1.00 93.00 181 PRO A O 1
ATOM 1398 N N . ARG A 1 182 ? 21.490 -5.941 -10.334 1.00 92.00 182 ARG A N 1
ATOM 1399 C CA . ARG A 1 182 ? 21.317 -7.342 -9.921 1.00 92.00 182 ARG A CA 1
ATOM 1400 C C . ARG A 1 182 ? 22.061 -7.707 -8.634 1.00 92.00 182 ARG A C 1
ATOM 1402 O O . ARG A 1 182 ? 21.634 -8.624 -7.958 1.00 92.00 182 ARG A O 1
ATOM 1409 N N . ASP A 1 183 ? 23.183 -7.064 -8.343 1.00 89.81 183 ASP A N 1
ATOM 1410 C CA . ASP A 1 183 ? 23.992 -7.312 -7.143 1.00 89.81 183 ASP A CA 1
ATOM 1411 C C . ASP A 1 183 ? 23.385 -6.715 -5.862 1.00 89.81 183 ASP A C 1
ATOM 1413 O O . ASP A 1 183 ? 23.790 -7.092 -4.765 1.00 89.81 183 ASP A O 1
ATOM 1417 N N . TRP A 1 184 ? 22.420 -5.803 -6.000 1.00 86.56 184 TRP A N 1
ATOM 1418 C CA . TRP A 1 184 ? 21.635 -5.255 -4.894 1.00 86.56 184 TRP A CA 1
ATOM 1419 C C . TRP A 1 184 ? 20.369 -6.071 -4.584 1.00 86.56 184 TRP A C 1
ATOM 1421 O O . TRP A 1 184 ? 19.854 -5.976 -3.470 1.00 86.56 184 TRP A O 1
ATOM 1431 N N . LEU A 1 185 ? 19.880 -6.847 -5.560 1.00 84.88 185 LEU A N 1
ATOM 1432 C CA . LEU A 1 185 ? 18.723 -7.743 -5.439 1.00 84.88 185 LEU A CA 1
ATOM 1433 C C . LEU A 1 185 ? 19.087 -9.054 -4.737 1.00 84.88 185 LEU A C 1
ATOM 1435 O O . LEU A 1 185 ? 18.271 -9.493 -3.899 1.00 84.88 185 LEU A O 1
#

Radius of gyration: 16.63 Å; Cα contacts (8 Å, |Δi|>4): 337; chains: 1; bounding box: 42×28×40 Å